Protein AF-A0A0N9NN00-F1 (afdb_monomer_lite)

pLDDT: mean 77.26, std 15.27, range [36.09, 94.5]

Organism: Pectobacterium carotovorum (NCBI:txid554)

Structure (mmCIF, N/CA/C/O backbone):
data_AF-A0A0N9NN00-F1
#
_entry.id   AF-A0A0N9NN00-F1
#
loop_
_atom_site.group_PDB
_atom_site.id
_atom_site.type_symbol
_atom_site.label_atom_id
_atom_site.label_alt_id
_atom_site.label_comp_id
_atom_site.label_asym_id
_atom_site.label_entity_id
_atom_site.label_seq_id
_atom_site.pdbx_PDB_ins_code
_atom_site.Cartn_x
_atom_site.Cartn_y
_atom_site.Cartn_z
_atom_site.occupancy
_atom_site.B_iso_or_equiv
_atom_site.auth_seq_id
_atom_site.auth_comp_id
_atom_site.auth_asym_id
_atom_site.auth_atom_id
_atom_site.pdbx_PDB_model_num
ATOM 1 N N . MET A 1 1 ? 7.074 16.296 -24.960 1.00 36.09 1 MET A N 1
ATOM 2 C CA . MET A 1 1 ? 6.171 16.854 -23.933 1.00 36.09 1 MET A CA 1
ATOM 3 C C . MET A 1 1 ? 6.680 16.421 -22.571 1.00 36.09 1 MET A C 1
ATOM 5 O O . MET A 1 1 ? 6.625 15.240 -22.263 1.00 36.09 1 MET A O 1
ATOM 9 N N . LYS A 1 2 ? 7.280 17.345 -21.811 1.00 38.12 2 LYS A N 1
ATOM 10 C CA . LYS A 1 2 ? 7.663 17.125 -20.412 1.00 38.12 2 LYS A CA 1
ATOM 11 C C . LYS A 1 2 ? 6.463 17.500 -19.546 1.00 38.12 2 LYS A C 1
ATOM 13 O O . LYS A 1 2 ? 6.426 18.596 -18.998 1.00 38.12 2 LYS A O 1
ATOM 18 N N . GLU A 1 3 ? 5.473 16.622 -19.448 1.00 42.47 3 GLU A N 1
ATOM 19 C CA . GLU A 1 3 ? 4.553 16.690 -18.311 1.00 42.47 3 GLU A CA 1
ATOM 20 C C . GLU A 1 3 ? 5.312 16.135 -17.105 1.00 42.47 3 GLU A C 1
ATOM 22 O O . GLU A 1 3 ? 5.206 14.971 -16.732 1.00 42.47 3 GLU A O 1
ATOM 27 N N . HIS A 1 4 ? 6.197 16.970 -16.555 1.00 47.84 4 HIS A N 1
ATOM 28 C CA . HIS A 1 4 ? 6.725 16.746 -15.223 1.00 47.84 4 HIS A CA 1
ATOM 29 C C . HIS A 1 4 ? 5.520 16.747 -14.289 1.00 47.84 4 HIS A C 1
ATOM 31 O O . HIS A 1 4 ? 4.826 17.758 -14.188 1.00 47.84 4 HIS A O 1
ATOM 37 N N . TYR A 1 5 ? 5.264 15.614 -13.640 1.00 50.38 5 TYR A N 1
ATOM 38 C CA . TYR A 1 5 ? 4.406 15.524 -12.463 1.00 50.38 5 TYR A CA 1
ATOM 39 C C . TYR A 1 5 ? 4.791 16.670 -11.517 1.00 50.38 5 TYR A C 1
ATOM 41 O O . TYR A 1 5 ? 5.842 16.656 -10.897 1.00 50.38 5 TYR A O 1
ATOM 49 N N . SER A 1 6 ? 4.029 17.757 -11.530 1.00 55.47 6 SER A N 1
ATOM 50 C CA . SER A 1 6 ? 4.555 19.017 -11.017 1.00 55.47 6 SER A CA 1
ATOM 51 C C . SER A 1 6 ? 4.503 19.034 -9.481 1.00 55.47 6 SER A C 1
ATOM 53 O O . SER A 1 6 ? 3.666 18.339 -8.890 1.00 55.47 6 SER A O 1
ATOM 55 N N . PRO A 1 7 ? 5.323 19.866 -8.809 1.00 61.69 7 PRO A N 1
ATOM 56 C CA . PRO A 1 7 ? 5.192 20.157 -7.375 1.00 61.69 7 PRO A CA 1
ATOM 57 C C . PRO A 1 7 ? 3.766 20.560 -6.949 1.00 61.69 7 PRO A C 1
ATOM 59 O O . PRO A 1 7 ? 3.457 20.537 -5.757 1.00 61.69 7 PRO A O 1
ATOM 62 N N . ALA A 1 8 ? 2.872 20.864 -7.900 1.00 64.25 8 ALA A N 1
ATOM 63 C CA . ALA A 1 8 ? 1.453 21.053 -7.644 1.00 64.25 8 ALA A CA 1
ATOM 64 C C . ALA A 1 8 ? 0.784 19.824 -7.017 1.00 64.25 8 ALA A C 1
ATOM 66 O O . ALA A 1 8 ? -0.100 20.013 -6.196 1.00 64.25 8 ALA A O 1
ATOM 67 N N . TRP A 1 9 ? 1.197 18.585 -7.313 1.00 63.69 9 TRP A N 1
ATOM 68 C CA . TRP A 1 9 ? 0.585 17.406 -6.682 1.00 63.69 9 TRP A CA 1
ATOM 69 C C . TRP A 1 9 ? 0.885 17.322 -5.183 1.00 63.69 9 TRP A C 1
ATOM 71 O O . TRP A 1 9 ? -0.023 17.033 -4.409 1.00 63.69 9 TRP A O 1
ATOM 81 N N . CYS A 1 10 ? 2.113 17.652 -4.766 1.00 63.06 10 CYS A N 1
ATOM 82 C CA . CYS A 1 10 ? 2.486 17.764 -3.351 1.00 63.06 10 CYS A CA 1
ATOM 83 C C . CYS A 1 10 ? 1.709 18.887 -2.650 1.00 63.06 10 CYS A C 1
ATOM 85 O O . CYS A 1 10 ? 1.302 18.753 -1.499 1.00 63.06 10 CYS A O 1
ATOM 87 N N . LEU A 1 11 ? 1.492 19.996 -3.359 1.00 67.81 11 LEU A N 1
ATOM 88 C CA . LEU A 1 11 ? 0.703 21.129 -2.882 1.00 67.81 11 LEU A CA 1
ATOM 89 C C . LEU A 1 11 ? -0.779 20.763 -2.745 1.00 67.81 11 LEU A C 1
ATOM 91 O O . LEU A 1 11 ? -1.392 21.093 -1.737 1.00 67.81 11 LEU A O 1
ATOM 95 N N . VAL A 1 12 ? -1.340 20.032 -3.710 1.00 74.50 12 VAL A N 1
ATOM 96 C CA . VAL A 1 12 ? -2.732 19.564 -3.698 1.00 74.50 12 VAL A CA 1
ATOM 97 C C . VAL A 1 12 ? -2.961 18.554 -2.577 1.00 74.50 12 VAL A C 1
ATOM 99 O O . VAL A 1 12 ? -3.956 18.675 -1.869 1.00 74.50 12 VAL A O 1
ATOM 102 N N . THR A 1 13 ? -2.053 17.601 -2.348 1.00 68.06 13 THR A N 1
ATOM 103 C CA . THR A 1 13 ? -2.180 16.658 -1.224 1.00 68.06 13 THR A CA 1
ATOM 104 C C . THR A 1 13 ? -1.992 17.341 0.127 1.00 68.06 13 THR A C 1
ATOM 106 O O . THR A 1 13 ? -2.746 17.051 1.053 1.00 68.06 13 THR A O 1
ATOM 109 N N . ALA A 1 14 ? -1.060 18.291 0.250 1.00 64.50 14 ALA A N 1
ATOM 110 C CA . ALA A 1 14 ? -0.900 19.085 1.467 1.00 64.50 14 ALA A CA 1
ATOM 111 C C . ALA A 1 14 ? -2.143 19.940 1.758 1.00 64.50 14 ALA A C 1
ATOM 113 O O . ALA A 1 14 ? -2.653 19.922 2.878 1.00 64.50 14 ALA A O 1
ATOM 114 N N . LEU A 1 15 ? -2.673 20.633 0.745 1.00 72.94 15 LEU A N 1
ATOM 115 C CA . LEU A 1 15 ? -3.899 21.423 0.851 1.00 72.94 15 LEU A CA 1
ATOM 116 C C . LEU A 1 15 ? -5.100 20.542 1.185 1.00 72.94 15 LEU A C 1
ATOM 118 O O . LEU A 1 15 ? -5.862 20.895 2.075 1.00 72.94 15 LEU A O 1
ATOM 122 N N . PHE A 1 16 ? -5.248 19.378 0.548 1.00 74.00 16 PHE A N 1
ATOM 123 C CA . PHE A 1 16 ? -6.317 18.428 0.854 1.00 74.00 16 PHE A CA 1
ATOM 124 C C . PHE A 1 16 ? -6.242 17.936 2.305 1.00 74.00 16 PHE A C 1
ATOM 126 O O . PHE A 1 16 ? -7.248 17.969 3.007 1.00 74.00 16 PHE A O 1
ATOM 133 N N . SER A 1 17 ? -5.055 17.569 2.796 1.00 62.72 17 SER A N 1
ATOM 134 C CA . SER A 1 17 ? -4.848 17.165 4.194 1.00 62.72 17 SER A CA 1
ATOM 135 C C . SER A 1 17 ? -5.159 18.292 5.188 1.00 62.72 17 SER A C 1
ATOM 137 O O . SER A 1 17 ? -5.768 18.039 6.228 1.00 62.72 17 SER A O 1
ATOM 139 N N . VAL A 1 18 ? -4.799 19.542 4.867 1.00 63.25 18 VAL A N 1
ATOM 140 C CA . VAL A 1 18 ? -5.132 20.725 5.683 1.00 63.25 18 VAL A CA 1
ATOM 141 C C . VAL A 1 18 ? -6.632 21.023 5.651 1.00 63.25 18 VAL A C 1
ATOM 143 O O . VAL A 1 18 ? -7.202 21.363 6.682 1.00 63.25 18 VAL A O 1
ATOM 146 N N . LEU A 1 19 ? -7.291 20.863 4.504 1.00 67.38 19 LEU A N 1
ATOM 147 C CA . LEU A 1 19 ? -8.710 21.172 4.317 1.00 67.38 19 LEU A CA 1
ATOM 148 C C . LEU A 1 19 ? -9.600 20.117 4.992 1.00 67.38 19 LEU A C 1
ATOM 150 O O . LEU A 1 19 ? -10.498 20.463 5.756 1.00 67.38 19 LEU A O 1
ATOM 154 N N . VAL A 1 20 ? -9.284 18.831 4.811 1.00 62.12 20 VAL A N 1
ATOM 155 C CA . VAL A 1 20 ? -9.920 17.713 5.531 1.00 62.12 20 VAL A CA 1
ATOM 156 C C . VAL A 1 20 ? -9.662 17.828 7.035 1.00 62.12 20 VAL A C 1
ATOM 158 O O . VAL A 1 20 ? -10.569 17.634 7.840 1.00 62.12 20 VAL A O 1
ATOM 161 N N . GLY A 1 21 ? -8.441 18.197 7.420 1.00 54.53 21 GLY A N 1
ATOM 162 C CA . GLY A 1 21 ? -8.056 18.396 8.810 1.00 54.53 21 GLY A CA 1
ATOM 163 C C . GLY A 1 21 ? -8.766 19.562 9.501 1.00 54.53 21 GLY A C 1
ATOM 164 O O . GLY A 1 21 ? -9.278 19.409 10.609 1.00 54.53 21 GLY A O 1
ATOM 165 N N . GLY A 1 22 ? -8.838 20.714 8.833 1.00 55.84 22 GLY A N 1
ATOM 166 C CA . GLY A 1 22 ? -9.493 21.922 9.335 1.00 55.84 22 GLY A CA 1
ATOM 167 C C . GLY A 1 22 ? -11.006 21.763 9.484 1.00 55.84 22 GLY A C 1
ATOM 168 O O . GLY A 1 22 ? -11.583 22.295 10.430 1.00 55.84 22 GLY A O 1
ATOM 169 N N . LEU A 1 23 ? -11.640 20.966 8.616 1.00 57.47 23 LEU A N 1
ATOM 170 C CA . LEU A 1 23 ? -13.065 20.634 8.714 1.00 57.47 23 LEU A CA 1
ATOM 171 C C . LEU A 1 23 ? -13.399 19.715 9.902 1.00 57.47 23 LEU A C 1
ATOM 173 O O . LEU A 1 23 ? -14.548 19.688 10.335 1.00 57.47 23 LEU A O 1
ATOM 177 N N . LEU A 1 24 ? -12.426 18.968 10.441 1.00 52.03 24 LEU A N 1
ATOM 178 C CA . LEU A 1 24 ? -12.676 17.937 11.455 1.00 52.03 24 LEU A CA 1
ATOM 179 C C . LEU A 1 24 ? -12.561 18.410 12.916 1.00 52.03 24 LEU A C 1
ATOM 181 O O . LEU A 1 24 ? -13.017 17.668 13.784 1.00 52.03 24 LEU A O 1
ATOM 185 N N . SER A 1 25 ? -12.027 19.613 13.194 1.00 54.16 25 SER A N 1
ATOM 186 C CA . SER A 1 25 ? -12.113 20.413 14.450 1.00 54.16 25 SER A CA 1
ATOM 187 C C . SER A 1 25 ? -10.789 21.116 14.788 1.00 54.16 25 SER A C 1
ATOM 189 O O . SER A 1 25 ? -9.711 20.550 14.630 1.00 54.16 25 SER A O 1
ATOM 191 N N . PHE A 1 26 ? -10.864 22.306 15.397 1.00 54.88 26 PHE A N 1
ATOM 192 C CA . PHE A 1 26 ? -9.711 23.143 15.789 1.00 54.88 26 PHE A CA 1
ATOM 193 C C . PHE A 1 26 ? -8.716 22.452 16.753 1.00 54.88 26 PHE A C 1
ATOM 195 O O . PHE A 1 26 ? -7.518 22.714 16.710 1.00 54.88 26 PHE A O 1
ATOM 202 N N . MET A 1 27 ? -9.186 21.509 17.581 1.00 55.78 27 MET A N 1
ATOM 203 C CA . MET A 1 27 ? -8.344 20.710 18.495 1.00 55.78 27 MET A CA 1
ATOM 204 C C . MET A 1 27 ? -7.425 19.706 17.777 1.00 55.78 27 MET A C 1
ATOM 206 O O . MET A 1 27 ? -6.488 19.189 18.379 1.00 55.78 27 MET A O 1
ATOM 210 N N . LEU A 1 28 ? -7.663 19.436 16.490 1.00 63.53 28 LEU A N 1
ATOM 211 C CA . LEU A 1 28 ? -6.819 18.568 15.670 1.00 63.53 28 LEU A CA 1
ATOM 212 C C . LEU A 1 28 ? -5.761 19.352 14.885 1.00 63.53 28 LEU A C 1
ATOM 214 O O . LEU A 1 28 ? -4.940 18.725 14.226 1.00 63.53 28 LEU A O 1
ATOM 218 N N . PHE A 1 29 ? -5.721 20.686 14.979 1.00 68.56 29 PHE A N 1
ATOM 219 C CA . PHE A 1 29 ? -4.829 21.518 14.167 1.00 68.56 29 PHE A CA 1
ATOM 220 C C . PHE A 1 29 ? -3.333 21.122 14.241 1.00 68.56 29 PHE A C 1
ATOM 222 O O . PHE A 1 29 ? -2.693 21.007 13.191 1.00 68.56 29 PHE A O 1
ATOM 229 N N . PRO A 1 30 ? -2.756 20.804 15.422 1.00 73.88 30 PRO A N 1
ATOM 230 C CA . PRO A 1 30 ? -1.381 20.301 15.495 1.00 73.88 30 PRO A CA 1
ATOM 231 C C . PRO A 1 30 ? -1.208 18.946 14.793 1.00 73.88 30 PRO A C 1
ATOM 233 O O . PRO A 1 30 ? -0.214 18.722 14.106 1.00 73.88 30 PRO A O 1
ATOM 236 N N . HIS A 1 31 ? -2.195 18.052 14.912 1.00 66.50 31 HIS A N 1
ATOM 237 C CA . HIS A 1 31 ? -2.184 16.762 14.222 1.00 66.50 31 HIS A CA 1
ATOM 238 C C . HIS A 1 31 ? -2.308 16.927 12.708 1.00 66.50 31 HIS A C 1
ATOM 240 O O . HIS A 1 31 ? -1.632 16.224 11.963 1.00 66.50 31 HIS A O 1
ATOM 246 N N . THR A 1 32 ? -3.126 17.860 12.234 1.00 70.81 32 THR A N 1
ATOM 247 C CA . THR A 1 32 ? -3.315 18.096 10.800 1.00 70.81 32 THR A CA 1
ATOM 248 C C . THR A 1 32 ? -2.080 18.730 10.179 1.00 70.81 32 THR A C 1
ATOM 250 O O . THR A 1 32 ? -1.684 18.321 9.092 1.00 70.81 32 THR A O 1
ATOM 253 N N . LEU A 1 33 ? -1.415 19.654 10.886 1.00 76.69 33 LEU A N 1
ATOM 254 C CA . LEU A 1 33 ? -0.114 20.185 10.473 1.00 76.69 33 LEU A CA 1
ATOM 255 C C . LEU A 1 33 ? 0.954 19.089 10.431 1.00 76.69 33 LEU A C 1
ATOM 257 O O . LEU A 1 33 ? 1.707 19.015 9.463 1.00 76.69 33 LEU A O 1
ATOM 261 N N . PHE A 1 34 ? 0.989 18.207 11.434 1.00 75.38 34 PHE A N 1
ATOM 262 C CA . PHE A 1 34 ? 1.898 17.061 11.444 1.00 75.38 34 PHE A CA 1
ATOM 263 C C . PHE A 1 34 ? 1.663 16.138 10.238 1.00 75.38 34 PHE A C 1
ATOM 265 O O . PHE A 1 34 ? 2.602 15.836 9.505 1.00 75.38 34 PHE A O 1
ATOM 272 N N . TRP A 1 35 ? 0.415 15.740 9.973 1.00 74.06 35 TRP A N 1
ATOM 273 C CA . TRP A 1 35 ? 0.077 14.893 8.824 1.00 74.06 35 TRP A CA 1
ATOM 274 C C . TRP A 1 35 ? 0.346 15.576 7.482 1.00 74.06 35 TRP A C 1
ATOM 276 O O . TRP A 1 35 ? 0.820 14.920 6.554 1.00 74.06 35 TRP A O 1
ATOM 286 N N . ALA A 1 36 ? 0.095 16.882 7.370 1.00 76.56 36 ALA A N 1
ATOM 287 C CA . ALA A 1 36 ? 0.430 17.659 6.182 1.00 76.56 36 ALA A CA 1
ATOM 288 C C . ALA A 1 36 ? 1.949 17.696 5.956 1.00 76.56 36 ALA A C 1
ATOM 290 O O . ALA A 1 36 ? 2.405 17.390 4.857 1.00 76.56 36 ALA A O 1
ATOM 291 N N . GLY A 1 37 ? 2.736 17.972 7.001 1.00 80.19 37 GLY A N 1
ATOM 292 C CA . GLY A 1 37 ? 4.199 17.932 6.950 1.00 80.19 37 GLY A CA 1
ATOM 293 C C . GLY A 1 37 ? 4.733 16.555 6.551 1.00 80.19 37 GLY A C 1
ATOM 294 O O . GLY A 1 37 ? 5.562 16.455 5.648 1.00 80.19 37 GLY A O 1
ATOM 295 N N . MET A 1 38 ? 4.197 15.482 7.142 1.00 75.75 38 MET A N 1
ATOM 296 C CA . MET A 1 38 ? 4.544 14.105 6.775 1.00 75.75 38 MET A CA 1
ATOM 297 C C . MET A 1 38 ? 4.161 13.776 5.332 1.00 75.75 38 MET A C 1
ATOM 299 O O . MET A 1 38 ? 4.929 13.121 4.634 1.00 75.75 38 MET A O 1
ATOM 303 N N . SER A 1 39 ? 3.012 14.258 4.857 1.00 77.75 39 SER A N 1
ATOM 304 C CA . SER A 1 39 ? 2.585 14.070 3.467 1.00 77.75 39 SER A CA 1
ATOM 305 C C . SER A 1 39 ? 3.543 14.763 2.501 1.00 77.75 39 SER A C 1
ATOM 307 O O . SER A 1 39 ? 3.986 14.141 1.542 1.00 77.75 39 SER A O 1
ATOM 309 N N . VAL A 1 40 ? 3.929 16.015 2.778 1.00 81.88 40 VAL A N 1
ATOM 310 C CA . VAL A 1 40 ? 4.918 16.751 1.972 1.00 81.88 40 VAL A CA 1
ATOM 311 C C . VAL A 1 40 ? 6.264 16.032 1.972 1.00 81.88 40 VAL A C 1
ATOM 313 O O . VAL A 1 40 ? 6.857 15.870 0.908 1.00 81.88 40 VAL A O 1
ATOM 316 N N . LEU A 1 41 ? 6.726 15.557 3.131 1.00 83.75 41 LEU A N 1
ATOM 317 C CA . LEU A 1 41 ? 7.982 14.817 3.249 1.00 83.75 41 LEU A CA 1
ATOM 318 C C . LEU A 1 41 ? 7.939 13.522 2.432 1.00 83.75 41 LEU A C 1
ATOM 320 O O . LEU A 1 41 ? 8.840 13.277 1.634 1.00 83.75 41 LEU A O 1
ATOM 324 N N . VAL A 1 42 ? 6.887 12.714 2.583 1.00 80.31 42 VAL A N 1
ATOM 325 C CA . VAL A 1 42 ? 6.728 11.449 1.850 1.00 80.31 42 VAL A CA 1
ATOM 326 C C . VAL A 1 42 ? 6.609 11.703 0.350 1.00 80.31 42 VAL A C 1
ATOM 328 O O . VAL A 1 42 ? 7.305 11.056 -0.428 1.00 80.31 42 VAL A O 1
ATOM 331 N N . CYS A 1 43 ? 5.789 12.665 -0.076 1.00 82.69 43 CYS A N 1
ATOM 332 C CA . CYS A 1 43 ? 5.667 13.024 -1.487 1.00 82.69 43 CYS A CA 1
ATOM 333 C C . CYS A 1 43 ? 6.993 13.547 -2.055 1.00 82.69 43 CYS A C 1
ATOM 335 O O . CYS A 1 43 ? 7.379 13.140 -3.146 1.00 82.69 43 CYS A O 1
ATOM 337 N N . GLY A 1 44 ? 7.721 14.385 -1.313 1.00 84.44 44 GLY A N 1
ATOM 338 C CA . GLY A 1 44 ? 9.041 14.883 -1.706 1.00 84.44 44 GLY A CA 1
ATOM 339 C C . GLY A 1 44 ? 10.091 13.773 -1.799 1.00 84.44 44 GLY A C 1
ATOM 340 O O . GLY A 1 44 ? 10.886 13.751 -2.736 1.00 84.44 44 GLY A O 1
ATOM 341 N N . LEU A 1 45 ? 10.065 12.804 -0.881 1.00 86.56 45 LEU A N 1
ATOM 342 C CA . LEU A 1 45 ? 10.942 11.635 -0.923 1.00 86.56 45 LEU A CA 1
ATOM 343 C C . LEU A 1 45 ? 10.623 10.744 -2.130 1.00 86.56 45 LEU A C 1
ATOM 345 O O . LEU A 1 45 ? 11.531 10.358 -2.864 1.00 86.56 45 LEU A O 1
ATOM 349 N N . LEU A 1 46 ? 9.343 10.442 -2.362 1.00 84.31 46 LEU A N 1
ATOM 350 C CA . LEU A 1 46 ? 8.894 9.659 -3.516 1.00 84.31 46 LEU A CA 1
ATOM 351 C C . LEU A 1 46 ? 9.243 10.355 -4.832 1.00 84.31 46 LEU A C 1
ATOM 353 O O . LEU A 1 46 ? 9.707 9.698 -5.762 1.00 84.31 46 LEU A O 1
ATOM 357 N N . TRP A 1 47 ? 9.082 11.679 -4.886 1.00 87.00 47 TRP A N 1
ATOM 358 C CA . TRP A 1 47 ? 9.515 12.508 -6.005 1.00 87.00 47 TRP A CA 1
ATOM 359 C C . TRP A 1 47 ? 11.010 12.343 -6.272 1.00 87.00 47 TRP A C 1
ATOM 361 O O . TRP A 1 47 ? 11.408 11.979 -7.376 1.00 87.00 47 TRP A O 1
ATOM 371 N N . HIS A 1 48 ? 11.836 12.529 -5.241 1.00 88.56 48 HIS A N 1
ATOM 372 C CA . HIS A 1 48 ? 13.286 12.418 -5.356 1.00 88.56 48 HIS A CA 1
ATOM 373 C C . HIS A 1 48 ? 13.737 11.024 -5.814 1.00 88.56 48 HIS A C 1
ATOM 375 O O . HIS A 1 48 ? 14.609 10.895 -6.676 1.00 88.56 48 HIS A O 1
ATOM 381 N N . ILE A 1 49 ? 13.128 9.969 -5.264 1.00 88.25 49 ILE A N 1
ATOM 382 C CA . ILE A 1 49 ? 13.393 8.583 -5.667 1.00 88.25 49 ILE A CA 1
ATOM 383 C C . ILE A 1 49 ? 12.987 8.368 -7.130 1.00 88.25 49 ILE A C 1
ATOM 385 O O . ILE A 1 49 ? 13.755 7.780 -7.891 1.00 88.25 49 ILE A O 1
ATOM 389 N N . SER A 1 50 ? 11.820 8.873 -7.537 1.00 87.75 50 SER A N 1
ATOM 390 C CA . SER A 1 50 ? 11.327 8.774 -8.912 1.00 87.75 50 SER A CA 1
ATOM 391 C C . SER A 1 50 ? 12.249 9.484 -9.904 1.00 87.75 50 SER A C 1
ATOM 393 O O . SER A 1 50 ? 12.587 8.908 -10.937 1.00 87.75 50 SER A O 1
ATOM 395 N N . GLU A 1 51 ? 12.709 10.698 -9.592 1.00 90.44 51 GLU A N 1
ATOM 396 C CA . GLU A 1 51 ? 13.654 11.435 -10.439 1.00 90.44 51 GLU A CA 1
ATOM 397 C C . GLU A 1 51 ? 14.986 10.700 -10.575 1.00 90.44 51 GLU A C 1
ATOM 399 O O . GLU A 1 51 ? 15.483 10.529 -11.689 1.00 90.44 51 GLU A O 1
ATOM 404 N N . ARG A 1 52 ? 15.556 10.213 -9.463 1.00 92.88 52 ARG A N 1
ATOM 405 C CA . ARG A 1 52 ? 16.795 9.423 -9.505 1.00 92.88 52 ARG A CA 1
ATOM 406 C C . ARG A 1 52 ? 16.627 8.154 -10.330 1.00 92.88 52 ARG A C 1
ATOM 408 O O . ARG A 1 52 ? 17.515 7.810 -11.109 1.00 92.88 52 ARG A O 1
ATOM 415 N N . TYR A 1 53 ? 15.496 7.473 -10.180 1.00 91.94 53 TYR A N 1
ATOM 416 C CA . TYR A 1 53 ? 15.190 6.274 -10.949 1.00 91.94 53 TYR A CA 1
ATOM 417 C C . TYR A 1 53 ? 15.069 6.586 -12.445 1.00 91.94 53 TYR A C 1
ATOM 419 O O . TYR A 1 53 ? 15.702 5.928 -13.268 1.00 91.94 53 TYR A O 1
ATOM 427 N N . GLN A 1 54 ? 14.346 7.646 -12.809 1.00 93.12 54 GLN A N 1
ATOM 428 C CA . GLN A 1 54 ? 14.217 8.085 -14.196 1.00 93.12 54 GLN A CA 1
ATOM 429 C C . GLN A 1 54 ? 15.567 8.501 -14.797 1.00 93.12 54 GLN A C 1
ATOM 431 O O . GLN A 1 54 ? 15.872 8.120 -15.927 1.00 93.12 54 GLN A O 1
ATOM 436 N N . ALA A 1 55 ? 16.395 9.236 -14.051 1.00 92.38 55 ALA A N 1
ATOM 437 C CA . ALA A 1 55 ? 17.738 9.617 -14.480 1.00 92.38 55 ALA A CA 1
ATOM 438 C C . ALA A 1 55 ? 18.631 8.387 -14.710 1.00 92.38 55 ALA A C 1
ATOM 440 O O . ALA A 1 55 ? 19.336 8.317 -15.716 1.00 92.38 55 ALA A O 1
ATOM 441 N N . SER A 1 56 ? 18.551 7.386 -13.827 1.00 93.38 56 SER A N 1
ATOM 442 C CA . SER A 1 56 ? 19.253 6.108 -13.986 1.00 93.38 56 SER A CA 1
ATOM 443 C C . SER A 1 56 ? 18.806 5.351 -15.242 1.00 93.38 56 SER A C 1
ATOM 445 O O . SER A 1 56 ? 19.652 4.840 -15.977 1.00 93.38 56 SER A O 1
ATOM 447 N N . LEU A 1 57 ? 17.502 5.322 -15.539 1.00 92.69 57 LEU A N 1
ATOM 448 C CA . LEU A 1 57 ? 16.987 4.711 -16.768 1.00 92.69 57 LEU A CA 1
ATOM 449 C C . LEU A 1 57 ? 17.501 5.430 -18.018 1.00 92.69 57 LEU A C 1
ATOM 451 O O . LEU A 1 57 ? 17.972 4.774 -18.939 1.00 92.69 57 LEU A O 1
ATOM 455 N N . VAL A 1 58 ? 17.476 6.766 -18.038 1.00 94.44 58 VAL A N 1
ATOM 456 C CA . VAL A 1 58 ? 18.005 7.558 -19.163 1.00 94.44 58 VAL A CA 1
ATOM 457 C C . VAL A 1 58 ? 19.499 7.306 -19.363 1.00 94.44 58 VAL A C 1
ATOM 459 O O . VAL A 1 58 ? 19.942 7.129 -20.496 1.00 94.44 58 VAL A O 1
ATOM 462 N N . ALA A 1 59 ? 20.276 7.240 -18.279 1.00 92.50 59 ALA A N 1
ATOM 463 C CA . ALA A 1 59 ? 21.698 6.923 -18.353 1.00 92.50 59 ALA A CA 1
ATOM 464 C C . ALA A 1 59 ? 21.943 5.531 -18.959 1.00 92.50 59 ALA A C 1
ATOM 466 O O . ALA A 1 59 ? 22.803 5.396 -19.823 1.00 92.50 59 ALA A O 1
ATOM 467 N N . ARG A 1 60 ? 21.154 4.518 -18.568 1.00 91.56 60 ARG A N 1
ATOM 468 C CA . ARG A 1 60 ? 21.236 3.153 -19.121 1.00 91.56 60 ARG A CA 1
ATOM 469 C C . ARG A 1 60 ? 20.817 3.073 -20.586 1.00 91.56 60 ARG A C 1
ATOM 471 O O . ARG A 1 60 ? 21.452 2.358 -21.345 1.00 91.56 60 ARG A O 1
ATOM 478 N N . ILE A 1 61 ? 19.796 3.825 -20.996 1.00 92.31 61 ILE A N 1
ATOM 479 C CA . ILE A 1 61 ? 19.353 3.893 -22.400 1.00 92.31 61 ILE A CA 1
ATOM 480 C C . ILE A 1 61 ? 20.445 4.493 -23.294 1.00 92.31 61 ILE A C 1
ATOM 482 O O . ILE A 1 61 ? 20.651 4.021 -24.408 1.00 92.31 61 ILE A O 1
ATOM 486 N N . ASN A 1 62 ? 21.144 5.520 -22.804 1.00 92.19 62 ASN A N 1
ATOM 487 C CA . ASN A 1 62 ? 22.199 6.204 -23.555 1.00 92.19 62 ASN A CA 1
ATOM 488 C C . ASN A 1 62 ? 23.561 5.499 -23.473 1.00 92.19 62 ASN A C 1
ATOM 490 O O . ASN A 1 62 ? 24.462 5.816 -24.250 1.00 92.19 62 ASN A O 1
ATOM 494 N N . ALA A 1 63 ? 23.741 4.579 -22.524 1.00 89.25 63 ALA A N 1
ATOM 495 C CA . ALA A 1 63 ? 24.967 3.813 -22.400 1.00 89.25 63 ALA A CA 1
ATOM 496 C C . ALA A 1 63 ? 25.067 2.794 -23.542 1.00 89.25 63 ALA A C 1
ATOM 498 O O . ALA A 1 63 ? 24.150 2.010 -23.780 1.00 89.25 63 ALA A O 1
ATOM 499 N N . VAL A 1 64 ? 26.221 2.750 -24.211 1.00 76.75 64 VAL A N 1
ATOM 500 C CA . VAL A 1 64 ? 26.580 1.637 -25.098 1.00 76.75 64 VAL A CA 1
ATOM 501 C C . VAL A 1 64 ? 26.988 0.468 -24.202 1.00 76.75 64 VAL A C 1
ATOM 503 O O . VAL A 1 64 ? 28.169 0.260 -23.935 1.00 76.75 64 VAL A O 1
ATOM 506 N N . SER A 1 65 ? 26.008 -0.231 -23.630 1.00 70.75 65 SER A N 1
ATOM 507 C CA . SER A 1 65 ? 26.265 -1.384 -22.771 1.00 70.75 65 SER A CA 1
ATOM 508 C C . SER A 1 65 ? 26.170 -2.682 -23.574 1.00 70.75 65 SER A C 1
ATOM 510 O O . SER A 1 65 ? 25.233 -2.909 -24.336 1.00 70.75 65 SER A O 1
ATOM 512 N N . THR A 1 66 ? 27.160 -3.555 -23.390 1.00 69.50 66 THR A N 1
ATOM 513 C CA . THR A 1 66 ? 27.113 -4.964 -23.815 1.00 69.50 66 THR A CA 1
ATOM 514 C C . THR A 1 66 ? 26.407 -5.844 -22.784 1.00 69.50 66 THR A C 1
ATOM 516 O O . THR A 1 66 ? 26.297 -7.052 -22.975 1.00 69.50 66 THR A O 1
ATOM 519 N N . HIS A 1 67 ? 25.941 -5.253 -21.679 1.00 77.81 67 HIS A N 1
ATOM 520 C CA . HIS A 1 67 ? 25.290 -5.977 -20.602 1.00 77.81 67 HIS A CA 1
ATOM 521 C C . HIS A 1 67 ? 23.919 -6.476 -21.063 1.00 77.81 67 HIS A C 1
ATOM 523 O O . HIS A 1 67 ? 23.086 -5.711 -21.562 1.00 77.81 67 HIS A O 1
ATOM 529 N N . GLN A 1 68 ? 23.702 -7.775 -20.904 1.00 79.38 68 GLN A N 1
ATOM 530 C CA . GLN A 1 68 ? 22.450 -8.441 -21.217 1.00 79.38 68 GLN A CA 1
ATOM 531 C C . GLN A 1 68 ? 21.855 -8.964 -19.917 1.00 79.38 68 GLN A C 1
ATOM 533 O O . GLN A 1 68 ? 22.565 -9.483 -19.059 1.00 79.38 68 GLN A O 1
ATOM 538 N N . VAL A 1 69 ? 20.551 -8.772 -19.763 1.00 77.19 69 VAL A N 1
ATOM 539 C CA . VAL A 1 69 ? 19.792 -9.313 -18.643 1.00 77.19 69 VAL A CA 1
ATOM 540 C C . VAL A 1 69 ? 19.160 -10.606 -19.122 1.00 77.19 69 VAL A C 1
ATOM 542 O O . VAL A 1 69 ? 18.327 -10.588 -20.031 1.00 77.19 69 VAL A O 1
ATOM 545 N N . ASP A 1 70 ? 19.545 -11.717 -18.505 1.00 76.50 70 ASP A N 1
ATOM 546 C CA . ASP A 1 70 ? 18.902 -13.000 -18.752 1.00 76.50 70 ASP A CA 1
ATOM 547 C C . ASP A 1 70 ? 17.495 -12.973 -18.162 1.00 76.50 70 ASP A C 1
ATOM 549 O O . ASP A 1 70 ? 17.290 -12.909 -16.948 1.00 76.50 70 ASP A O 1
ATOM 553 N N . VAL A 1 71 ? 16.500 -13.000 -19.040 1.00 73.81 71 VAL A N 1
ATOM 554 C CA . VAL A 1 71 ? 15.105 -13.128 -18.644 1.00 73.81 71 VAL A CA 1
ATOM 555 C C . VAL A 1 71 ? 14.692 -14.564 -18.907 1.00 73.81 71 VAL A C 1
ATOM 557 O O . VAL A 1 71 ? 14.754 -15.053 -20.036 1.00 73.81 71 VAL A O 1
ATOM 560 N N . GLN A 1 72 ? 14.276 -15.255 -17.851 1.00 74.38 72 GLN A N 1
ATOM 561 C CA . GLN A 1 72 ? 13.811 -16.624 -17.964 1.00 74.38 72 GLN A CA 1
ATOM 562 C C . GLN A 1 72 ? 12.351 -16.620 -18.446 1.00 74.38 72 GLN A C 1
ATOM 564 O O . GLN A 1 72 ? 11.429 -16.189 -17.739 1.00 74.38 72 GLN A O 1
ATOM 569 N N . LEU A 1 73 ? 12.153 -17.074 -19.685 1.00 68.44 73 LEU A N 1
ATOM 570 C CA . LEU A 1 73 ? 10.860 -17.436 -20.250 1.00 68.44 73 LEU A CA 1
ATOM 571 C C . LEU A 1 73 ? 10.576 -18.887 -19.881 1.00 68.44 73 LEU A C 1
ATOM 573 O O . LEU A 1 73 ? 11.063 -19.817 -20.522 1.00 68.44 73 LEU A O 1
ATOM 577 N N . HIS A 1 74 ? 9.735 -19.081 -18.865 1.00 68.00 74 HIS A N 1
ATOM 578 C CA . HIS A 1 74 ? 9.333 -20.423 -18.437 1.00 68.00 74 HIS A CA 1
ATOM 579 C C . HIS A 1 74 ? 10.519 -21.283 -17.946 1.00 68.00 74 HIS A C 1
ATOM 581 O O . HIS A 1 74 ? 11.642 -20.810 -17.795 1.00 68.00 74 HIS A O 1
ATOM 587 N N . ASP A 1 75 ? 10.276 -22.560 -17.668 1.00 65.81 75 ASP A N 1
ATOM 588 C CA . ASP A 1 75 ? 11.274 -23.443 -17.054 1.00 65.81 75 ASP A CA 1
ATOM 589 C C . ASP A 1 75 ? 12.500 -23.757 -17.945 1.00 65.81 75 ASP A C 1
ATOM 591 O O . ASP A 1 75 ? 13.444 -24.371 -17.454 1.00 65.81 75 ASP A O 1
ATOM 595 N N . TRP A 1 76 ? 12.544 -23.324 -19.218 1.00 59.38 76 TRP A N 1
ATOM 596 C CA . TRP A 1 76 ? 13.534 -23.855 -20.173 1.00 59.38 76 TRP A CA 1
ATOM 597 C C . TRP A 1 76 ? 14.207 -22.844 -21.116 1.00 59.38 76 TRP A C 1
ATOM 599 O O . TRP A 1 76 ? 15.311 -23.132 -21.573 1.00 59.38 76 TRP A O 1
ATOM 609 N N . GLU A 1 77 ? 13.633 -21.666 -21.398 1.00 73.88 77 GLU A N 1
ATOM 610 C CA . GLU A 1 77 ? 14.208 -20.737 -22.387 1.00 73.88 77 GLU A CA 1
ATOM 611 C C . GLU A 1 77 ? 14.688 -19.439 -21.722 1.00 73.88 77 GLU A C 1
ATOM 613 O O . GLU A 1 77 ? 13.908 -18.644 -21.201 1.00 73.88 77 GLU A O 1
ATOM 618 N N . ARG A 1 78 ? 16.006 -19.213 -21.704 1.00 75.44 78 ARG A N 1
ATOM 619 C CA . ARG A 1 78 ? 16.585 -17.931 -21.279 1.00 75.44 78 ARG A CA 1
ATOM 620 C C . ARG A 1 78 ? 16.747 -17.053 -22.508 1.00 75.44 78 ARG A C 1
ATOM 622 O O . ARG A 1 78 ? 17.479 -17.416 -23.423 1.00 75.44 78 ARG A O 1
ATOM 629 N N . VAL A 1 79 ? 16.088 -15.898 -22.516 1.00 80.50 79 VAL A N 1
ATOM 630 C CA . VAL A 1 79 ? 16.307 -14.880 -23.546 1.00 80.50 79 VAL A CA 1
ATOM 631 C C . VAL A 1 79 ? 17.116 -13.747 -22.949 1.00 80.50 79 VAL A C 1
ATOM 633 O O . VAL A 1 79 ? 16.735 -13.135 -21.950 1.00 80.50 79 VAL A O 1
ATOM 636 N N . CYS A 1 80 ? 18.237 -13.461 -23.597 1.00 83.31 80 CYS A N 1
ATOM 637 C CA . CYS A 1 80 ? 19.094 -12.341 -23.263 1.00 83.31 80 CYS A CA 1
ATOM 638 C C . CYS A 1 80 ? 18.454 -11.052 -23.792 1.00 83.31 80 CYS A C 1
ATOM 640 O O . CYS A 1 80 ? 18.390 -10.812 -25.002 1.00 83.31 80 CYS A O 1
ATOM 642 N N . VAL A 1 81 ? 17.955 -10.215 -22.883 1.00 87.12 81 VAL A N 1
ATOM 643 C CA . VAL A 1 81 ? 17.380 -8.910 -23.220 1.00 87.12 81 VAL A CA 1
ATOM 644 C C . VAL A 1 81 ? 18.468 -7.848 -23.051 1.00 87.12 81 VAL A C 1
ATOM 646 O O . VAL A 1 81 ? 19.019 -7.724 -21.953 1.00 87.12 81 VAL A O 1
ATOM 649 N N . PRO A 1 82 ? 18.793 -7.052 -24.088 1.00 89.25 82 PRO A N 1
ATOM 650 C CA . PRO A 1 82 ? 19.738 -5.948 -23.946 1.00 89.25 82 PRO A CA 1
ATOM 651 C C . PRO A 1 82 ? 19.301 -4.980 -22.841 1.00 89.25 82 PRO A C 1
ATOM 653 O O . PRO A 1 82 ? 18.131 -4.589 -22.781 1.00 89.25 82 PRO A O 1
ATOM 656 N N . ASP A 1 83 ? 20.235 -4.556 -21.986 1.00 89.50 83 ASP A N 1
ATOM 657 C CA . ASP A 1 83 ? 19.930 -3.661 -20.862 1.00 89.50 83 ASP A CA 1
ATOM 658 C C . ASP A 1 83 ? 19.304 -2.333 -21.323 1.00 89.50 83 ASP A C 1
ATOM 660 O O . ASP A 1 83 ? 18.372 -1.819 -20.700 1.00 89.50 83 ASP A O 1
ATOM 664 N N . THR A 1 84 ? 19.758 -1.826 -22.471 1.00 91.94 84 THR A N 1
ATOM 665 C CA . THR A 1 84 ? 19.233 -0.622 -23.129 1.00 91.94 84 THR A CA 1
ATOM 666 C C . THR A 1 84 ? 17.755 -0.768 -23.497 1.00 91.94 84 THR A C 1
ATOM 668 O O . THR A 1 84 ? 16.956 0.134 -23.230 1.00 91.94 84 THR A O 1
ATOM 671 N N . LEU A 1 85 ? 17.361 -1.926 -24.042 1.00 91.12 85 LEU A N 1
ATOM 672 C CA . LEU A 1 85 ? 15.971 -2.242 -24.369 1.00 91.12 85 LEU A CA 1
ATOM 673 C C . LEU A 1 85 ? 15.130 -2.360 -23.094 1.00 91.12 85 LEU A C 1
ATOM 675 O O . LEU A 1 85 ? 14.057 -1.761 -23.010 1.00 91.12 85 LEU A O 1
ATOM 679 N N . MET A 1 86 ? 15.628 -3.071 -22.078 1.00 91.00 86 MET A N 1
ATOM 680 C CA . MET A 1 86 ? 14.947 -3.199 -20.787 1.00 91.00 86 MET A CA 1
ATOM 681 C C . MET A 1 86 ? 14.697 -1.827 -20.146 1.00 91.00 86 MET A C 1
ATOM 683 O O . MET A 1 86 ? 13.580 -1.535 -19.714 1.00 91.00 86 MET A O 1
ATOM 687 N N . ALA A 1 87 ? 15.712 -0.961 -20.119 1.00 92.62 87 ALA A N 1
ATOM 688 C CA . ALA A 1 87 ? 15.608 0.383 -19.566 1.00 92.62 87 ALA A CA 1
ATOM 689 C C . ALA A 1 87 ? 14.610 1.255 -20.350 1.00 92.62 87 ALA A C 1
ATOM 691 O O . ALA A 1 87 ? 13.803 1.958 -19.737 1.00 92.62 87 ALA A O 1
ATOM 692 N N . ALA A 1 88 ? 14.591 1.161 -21.684 1.00 93.62 88 ALA A N 1
ATOM 693 C CA . ALA A 1 88 ? 13.628 1.870 -22.528 1.00 93.62 88 ALA A CA 1
ATOM 694 C C . ALA A 1 88 ? 12.180 1.418 -22.270 1.00 93.62 88 ALA A C 1
ATOM 696 O O . ALA A 1 88 ? 11.271 2.248 -22.158 1.00 93.62 88 ALA A O 1
ATOM 697 N N . VAL A 1 89 ? 11.952 0.108 -22.116 1.00 93.94 89 VAL A N 1
ATOM 698 C CA . VAL A 1 89 ? 10.628 -0.438 -21.779 1.00 93.94 89 VAL A CA 1
ATOM 699 C C . VAL A 1 89 ? 10.192 0.016 -20.384 1.00 93.94 89 VAL A C 1
ATOM 701 O O . VAL A 1 89 ? 9.067 0.495 -20.227 1.00 93.94 89 VAL A O 1
ATOM 704 N N . GLN A 1 90 ? 11.076 -0.066 -19.385 1.00 94.25 90 GLN A N 1
ATOM 705 C CA . GLN A 1 90 ? 10.807 0.413 -18.024 1.00 94.25 90 GLN A CA 1
ATOM 706 C C . GLN A 1 90 ? 10.467 1.909 -18.006 1.00 94.25 90 GLN A C 1
ATOM 708 O O . GLN A 1 90 ? 9.500 2.307 -17.359 1.00 94.25 90 GLN A O 1
ATOM 713 N N . GLN A 1 91 ? 11.196 2.734 -18.761 1.00 94.50 91 GLN A N 1
ATOM 714 C CA . GLN A 1 91 ? 10.914 4.165 -18.868 1.00 94.50 91 GLN A CA 1
ATOM 715 C C . GLN A 1 91 ? 9.540 4.430 -19.495 1.00 94.50 91 GLN A C 1
ATOM 717 O O . GLN A 1 91 ? 8.790 5.271 -19.002 1.00 94.50 91 GLN A O 1
ATOM 722 N N . ARG A 1 92 ? 9.178 3.703 -20.558 1.00 93.69 92 ARG A N 1
ATOM 723 C CA . ARG A 1 92 ? 7.863 3.848 -21.197 1.00 93.69 92 ARG A CA 1
ATOM 724 C C . ARG A 1 92 ? 6.722 3.476 -20.248 1.00 93.69 92 ARG A C 1
ATOM 726 O O . ARG A 1 92 ? 5.690 4.133 -20.284 1.00 93.69 92 ARG A O 1
ATOM 733 N N . ILE A 1 93 ? 6.903 2.458 -19.409 1.00 93.12 93 ILE A N 1
ATOM 734 C CA . ILE A 1 93 ? 5.910 2.065 -18.396 1.00 93.12 93 ILE A CA 1
ATOM 735 C C . ILE A 1 93 ? 5.847 3.100 -17.266 1.00 93.12 93 ILE A C 1
ATOM 737 O O . ILE A 1 93 ? 4.760 3.369 -16.764 1.00 93.12 93 ILE A O 1
ATOM 741 N N . LEU A 1 94 ? 6.974 3.742 -16.922 1.00 89.94 94 LEU A N 1
ATOM 742 C CA . LEU A 1 94 ? 7.020 4.833 -15.932 1.00 89.94 94 LEU A CA 1
ATOM 743 C C . LEU A 1 94 ? 6.121 5.990 -16.303 1.00 89.94 94 LEU A C 1
ATOM 745 O O . LEU A 1 94 ? 5.441 6.558 -15.456 1.00 89.94 94 LEU A O 1
ATOM 749 N N . LEU A 1 95 ? 6.148 6.320 -17.585 1.00 90.44 95 LEU A N 1
ATOM 750 C CA . LEU A 1 95 ? 5.420 7.438 -18.148 1.00 90.44 95 LEU A CA 1
ATOM 751 C C . LEU A 1 95 ? 3.996 7.058 -18.569 1.00 90.44 95 LEU A C 1
ATOM 753 O O . LEU A 1 95 ? 3.277 7.921 -19.058 1.00 90.44 95 LEU A O 1
ATOM 757 N N . ASP A 1 96 ? 3.585 5.796 -18.407 1.00 92.25 96 ASP A N 1
ATOM 758 C CA . ASP A 1 96 ? 2.244 5.343 -18.765 1.00 92.25 96 ASP A CA 1
ATOM 759 C C . ASP A 1 96 ? 1.250 5.617 -17.615 1.00 92.25 96 ASP A C 1
ATOM 761 O O . ASP A 1 96 ? 1.242 4.886 -16.612 1.00 92.25 96 ASP A O 1
ATOM 765 N N . PRO A 1 97 ? 0.361 6.624 -17.747 1.00 88.81 97 PRO A N 1
ATOM 766 C CA . PRO A 1 97 ? -0.581 6.985 -16.690 1.00 88.81 97 PRO A CA 1
ATOM 767 C C . PRO A 1 97 ? -1.564 5.852 -16.373 1.00 88.81 97 PRO A C 1
ATOM 769 O O . PRO A 1 97 ? -2.035 5.746 -15.240 1.00 88.81 97 PRO A O 1
ATOM 772 N N . HIS A 1 98 ? -1.849 4.968 -17.335 1.00 91.94 98 HIS A N 1
ATOM 773 C CA . HIS A 1 98 ? -2.735 3.828 -17.118 1.00 91.94 98 HIS A CA 1
ATOM 774 C C . HIS A 1 98 ? -2.132 2.834 -16.117 1.00 91.94 98 HIS A C 1
ATOM 776 O O . HIS A 1 98 ? -2.836 2.318 -15.246 1.00 91.94 98 HIS A O 1
ATOM 782 N N . THR A 1 99 ? -0.821 2.589 -16.191 1.00 90.88 99 THR A N 1
ATOM 783 C CA . THR A 1 99 ? -0.129 1.718 -15.231 1.00 90.88 99 THR A CA 1
ATOM 784 C C . THR A 1 99 ? -0.162 2.322 -13.825 1.00 90.88 99 THR A C 1
ATOM 786 O O . THR A 1 99 ? -0.447 1.610 -12.859 1.00 90.88 99 THR A O 1
ATOM 789 N N . GLY A 1 100 ? 0.039 3.640 -13.713 1.00 87.50 100 GLY A N 1
ATOM 790 C CA . GLY A 1 100 ? -0.100 4.373 -12.452 1.00 87.50 100 GLY A CA 1
ATOM 791 C C . GLY A 1 100 ? -1.508 4.266 -11.855 1.00 87.50 100 GLY A C 1
ATOM 792 O O . GLY A 1 100 ? -1.656 3.896 -10.689 1.00 87.50 100 GLY A O 1
ATOM 793 N N . LEU A 1 101 ? -2.548 4.501 -12.663 1.00 88.06 101 LEU A N 1
ATOM 794 C CA . LEU A 1 101 ? -3.950 4.374 -12.248 1.00 88.06 101 LEU A CA 1
ATOM 795 C C . LEU A 1 101 ? -4.267 2.957 -11.749 1.00 88.06 101 LEU A C 1
ATOM 797 O O . LEU A 1 101 ? -4.856 2.790 -10.682 1.00 88.06 101 LEU A O 1
ATOM 801 N N . MET A 1 102 ? -3.845 1.928 -12.487 1.00 90.06 102 MET A N 1
ATOM 802 C CA . MET A 1 102 ? -4.058 0.532 -12.097 1.00 90.06 102 MET A CA 1
ATOM 803 C C . MET A 1 102 ? -3.366 0.197 -10.775 1.00 90.06 102 MET A C 1
ATOM 805 O O . MET A 1 102 ? -3.945 -0.487 -9.931 1.00 90.06 102 MET A O 1
ATOM 809 N N . GLN A 1 103 ? -2.158 0.719 -10.555 1.00 90.62 103 GLN A N 1
ATOM 810 C CA . GLN A 1 103 ? -1.448 0.551 -9.291 1.00 90.62 103 GLN A CA 1
ATOM 811 C C . GLN A 1 103 ? -2.184 1.244 -8.131 1.00 90.62 103 GLN A C 1
ATOM 813 O O . GLN A 1 103 ? -2.298 0.656 -7.054 1.00 90.62 103 GLN A O 1
ATOM 818 N N . MET A 1 104 ? -2.727 2.449 -8.347 1.00 86.38 104 MET A N 1
ATOM 819 C CA . MET A 1 104 ? -3.551 3.155 -7.357 1.00 86.38 104 MET A CA 1
ATOM 820 C C . MET A 1 104 ? -4.838 2.389 -7.031 1.00 86.38 104 MET A C 1
ATOM 822 O O . MET A 1 104 ? -5.143 2.179 -5.859 1.00 86.38 104 MET A O 1
ATOM 826 N N . LEU A 1 105 ? -5.568 1.911 -8.043 1.00 89.88 105 LEU A N 1
ATOM 827 C CA . LEU A 1 105 ? -6.780 1.110 -7.848 1.00 89.88 105 LEU A CA 1
ATOM 828 C C . LEU A 1 105 ? -6.484 -0.188 -7.094 1.00 89.88 105 LEU A C 1
ATOM 830 O O . LEU A 1 105 ? -7.216 -0.548 -6.175 1.00 89.88 105 LEU A O 1
ATOM 834 N N . ASN A 1 106 ? -5.381 -0.860 -7.423 1.00 91.75 106 ASN A N 1
ATOM 835 C CA . ASN A 1 106 ? -4.944 -2.054 -6.710 1.00 91.75 106 ASN A CA 1
ATOM 836 C C . ASN A 1 106 ? -4.581 -1.753 -5.243 1.00 91.75 106 ASN A C 1
ATOM 838 O O . ASN A 1 106 ? -4.921 -2.545 -4.364 1.00 91.75 106 ASN A O 1
ATOM 842 N N . LEU A 1 107 ? -3.961 -0.604 -4.944 1.00 87.12 107 LEU A N 1
ATOM 843 C CA . LEU A 1 107 ? -3.724 -0.163 -3.563 1.00 87.12 107 LEU A CA 1
ATOM 844 C C . LEU A 1 107 ? -5.036 0.088 -2.813 1.00 87.12 107 LEU A C 1
ATOM 846 O O . LEU A 1 107 ? -5.180 -0.381 -1.687 1.00 87.12 107 LEU A O 1
ATOM 850 N N . VAL A 1 108 ? -6.008 0.759 -3.437 1.00 86.56 108 VAL A N 1
ATOM 851 C CA . VAL A 1 108 ? -7.340 0.986 -2.849 1.00 86.56 108 VAL A CA 1
ATOM 852 C C . VAL A 1 108 ? -8.057 -0.339 -2.595 1.00 86.56 108 VAL A C 1
ATOM 854 O O . VAL A 1 108 ? -8.587 -0.557 -1.507 1.00 86.56 108 VAL A O 1
ATOM 857 N N . GLN A 1 109 ? -8.034 -1.258 -3.561 1.00 91.12 109 GLN A N 1
ATOM 858 C CA . GLN A 1 109 ? -8.643 -2.576 -3.423 1.00 91.12 109 GLN A CA 1
ATOM 859 C C . GLN A 1 109 ? -7.986 -3.373 -2.292 1.00 91.12 109 GLN A C 1
ATOM 861 O O . GLN A 1 109 ? -8.684 -3.874 -1.411 1.00 91.12 109 GLN A O 1
ATOM 866 N N . THR A 1 110 ? -6.655 -3.429 -2.266 1.00 90.94 110 THR A N 1
ATOM 867 C CA . THR A 1 110 ? -5.881 -4.088 -1.205 1.00 90.94 110 THR A CA 1
ATOM 868 C C . THR A 1 110 ? -6.187 -3.470 0.162 1.00 90.94 110 THR A C 1
ATOM 870 O O . THR A 1 110 ? -6.481 -4.183 1.122 1.00 90.94 110 THR A O 1
ATOM 873 N N . GLY A 1 111 ? -6.203 -2.137 0.246 1.00 87.69 111 GLY A N 1
ATOM 874 C CA . GLY A 1 111 ? -6.564 -1.400 1.453 1.00 87.69 111 GLY A CA 1
ATOM 875 C C . GLY A 1 111 ? -7.990 -1.699 1.914 1.00 87.69 111 GLY A C 1
ATOM 876 O O . GLY A 1 111 ? -8.217 -1.890 3.104 1.00 87.69 111 GLY A O 1
ATOM 877 N N . SER A 1 112 ? -8.943 -1.843 0.989 1.00 89.38 112 SER A N 1
ATOM 878 C CA . SER A 1 112 ? -10.323 -2.213 1.318 1.00 89.38 112 SER A CA 1
ATOM 879 C C . SER A 1 112 ? -10.426 -3.626 1.899 1.00 89.38 112 SER A C 1
ATOM 881 O O . SER A 1 112 ? -11.191 -3.847 2.836 1.00 89.38 112 SER A O 1
ATOM 883 N N . VAL A 1 113 ? -9.630 -4.579 1.399 1.00 91.06 113 VAL A N 1
ATOM 884 C CA . VAL A 1 113 ? -9.563 -5.947 1.937 1.00 91.06 113 VAL A CA 1
ATOM 885 C C . VAL A 1 113 ? -9.000 -5.929 3.354 1.00 91.06 113 VAL A C 1
ATOM 887 O O . VAL A 1 113 ? -9.570 -6.561 4.242 1.00 91.06 113 VAL A O 1
ATOM 890 N N . ILE A 1 114 ? -7.935 -5.157 3.587 1.00 89.56 114 ILE A N 1
ATOM 891 C CA . ILE A 1 114 ? -7.366 -4.955 4.924 1.00 89.56 114 ILE A CA 1
ATOM 892 C C . ILE A 1 114 ? -8.408 -4.318 5.850 1.00 89.56 114 ILE A C 1
ATOM 894 O O . ILE A 1 114 ? -8.655 -4.843 6.932 1.00 89.56 114 ILE A O 1
ATOM 898 N N . LEU A 1 115 ? -9.095 -3.261 5.418 1.00 88.31 115 LEU A N 1
ATOM 899 C CA . LEU A 1 115 ? -10.105 -2.581 6.229 1.00 88.31 115 LEU A CA 1
ATOM 900 C C . LEU A 1 115 ? -11.299 -3.487 6.561 1.00 88.31 115 LEU A C 1
ATOM 902 O O . LEU A 1 115 ? -11.789 -3.464 7.686 1.00 88.31 115 LEU A O 1
ATOM 906 N N . ARG A 1 116 ? -11.731 -4.352 5.633 1.00 89.44 116 ARG A N 1
ATOM 907 C CA . ARG A 1 116 ? -12.787 -5.346 5.896 1.00 89.44 116 ARG A CA 1
ATOM 908 C C . ARG A 1 116 ? -12.436 -6.283 7.048 1.00 89.44 116 ARG A C 1
ATOM 910 O O . ARG A 1 116 ? -13.342 -6.736 7.735 1.00 89.44 116 ARG A O 1
ATOM 917 N N . THR A 1 117 ? -11.154 -6.551 7.311 1.00 90.06 117 THR A N 1
ATOM 918 C CA . THR A 1 117 ? -10.773 -7.375 8.472 1.00 90.06 117 THR A CA 1
ATOM 919 C C . THR A 1 117 ? -11.154 -6.723 9.804 1.00 90.06 117 THR A C 1
ATOM 921 O O . THR A 1 117 ? -11.480 -7.440 10.750 1.00 90.06 117 THR A O 1
ATOM 924 N N . ALA A 1 118 ? -11.215 -5.387 9.874 1.00 87.56 118 ALA A N 1
ATOM 925 C CA . ALA A 1 118 ? -11.652 -4.669 11.070 1.00 87.56 118 ALA A CA 1
ATOM 926 C C . ALA A 1 118 ? -13.097 -5.019 11.452 1.00 87.56 118 ALA A C 1
ATOM 928 O O . ALA A 1 118 ? -13.395 -5.150 12.637 1.00 87.56 118 ALA A O 1
ATOM 929 N N . LEU A 1 119 ? -13.963 -5.266 10.459 1.00 88.19 119 LEU A N 1
ATOM 930 C CA . LEU A 1 119 ? -15.364 -5.647 10.671 1.00 88.19 119 LEU A CA 1
ATOM 931 C C . LEU A 1 119 ? -15.524 -6.987 11.398 1.00 88.19 119 LEU A C 1
ATOM 933 O O . LEU A 1 119 ? -16.573 -7.231 11.977 1.00 88.19 119 LEU A O 1
ATOM 937 N N . TYR A 1 120 ? -14.502 -7.844 11.386 1.00 89.69 120 TYR A N 1
ATOM 938 C CA . TYR A 1 120 ? -14.522 -9.125 12.095 1.00 89.69 120 TYR A CA 1
ATOM 939 C C . TYR A 1 120 ? -13.721 -9.062 13.396 1.00 89.69 120 TYR A C 1
ATOM 941 O O . TYR A 1 120 ? -14.160 -9.563 14.430 1.00 89.69 120 TYR A O 1
ATOM 949 N N . VAL A 1 121 ? -12.552 -8.416 13.361 1.00 87.50 121 VAL A N 1
ATOM 950 C CA . VAL A 1 121 ? -11.643 -8.355 14.510 1.00 87.50 121 VAL A CA 1
ATOM 951 C C . VAL A 1 121 ? -12.203 -7.464 15.613 1.00 87.50 121 VAL A C 1
ATOM 953 O O . VAL A 1 121 ? -12.163 -7.860 16.774 1.00 87.50 121 VAL A O 1
ATOM 956 N N . MET A 1 122 ? -12.754 -6.291 15.280 1.00 88.06 122 MET A N 1
ATOM 957 C CA . MET A 1 122 ? -13.234 -5.351 16.297 1.00 88.06 122 MET A CA 1
ATOM 958 C C . MET A 1 122 ? -14.439 -5.892 17.081 1.00 88.06 122 MET A C 1
ATOM 960 O O . MET A 1 122 ? -14.379 -5.835 18.309 1.00 88.06 122 MET A O 1
ATOM 964 N N . PRO A 1 123 ? -15.490 -6.476 16.461 1.00 87.50 123 PRO A N 1
ATOM 965 C CA . PRO A 1 123 ? -16.587 -7.073 17.225 1.00 87.50 123 PRO A CA 1
ATOM 966 C C . PRO A 1 123 ? -16.141 -8.258 18.082 1.00 87.50 123 PRO A C 1
ATOM 968 O O . PRO A 1 123 ? -16.588 -8.390 19.216 1.00 87.50 123 PRO A O 1
ATOM 971 N N . CYS A 1 124 ? -15.225 -9.091 17.576 1.00 89.62 124 CYS A N 1
ATOM 972 C CA . CYS A 1 124 ? -14.662 -10.202 18.342 1.00 89.62 124 CYS A CA 1
ATOM 973 C C . CYS A 1 124 ? -13.873 -9.695 19.562 1.00 89.62 124 CYS A C 1
ATOM 975 O O . CYS A 1 124 ? -14.091 -10.154 20.681 1.00 89.62 124 CYS A O 1
ATOM 977 N N . ALA A 1 125 ? -13.009 -8.694 19.372 1.00 88.12 125 ALA A N 1
ATOM 978 C CA . ALA A 1 125 ? -12.255 -8.071 20.455 1.00 88.12 125 ALA A CA 1
ATOM 979 C C . ALA A 1 125 ? -13.177 -7.410 21.491 1.00 88.12 125 ALA A C 1
ATOM 981 O O . ALA A 1 125 ? -12.956 -7.567 22.688 1.00 88.12 125 ALA A O 1
ATOM 982 N N . LEU A 1 126 ? -14.232 -6.721 21.045 1.00 87.00 126 LEU A N 1
ATOM 983 C CA . LEU A 1 126 ? -15.255 -6.147 21.921 1.00 87.00 126 LEU A CA 1
ATOM 984 C C . LEU A 1 126 ? -15.989 -7.215 22.731 1.00 87.00 126 LEU A C 1
ATOM 986 O O . LEU A 1 126 ? -16.164 -7.045 23.935 1.00 87.00 126 LEU A O 1
ATOM 990 N N . PHE A 1 127 ? -16.391 -8.312 22.088 1.00 89.69 127 PHE A N 1
ATOM 991 C CA . PHE A 1 127 ? -17.049 -9.430 22.756 1.00 89.69 127 PHE A CA 1
ATOM 992 C C . PHE A 1 127 ? -16.167 -10.005 23.868 1.00 89.69 127 PHE A C 1
ATOM 994 O O . PHE A 1 127 ? -16.613 -10.130 25.007 1.00 89.69 127 PHE A O 1
ATOM 1001 N N . TRP A 1 128 ? -14.898 -10.289 23.568 1.00 90.81 128 TRP A N 1
ATOM 1002 C CA . TRP A 1 128 ? -13.967 -10.832 24.556 1.00 90.81 128 TRP A CA 1
ATOM 1003 C C . TRP A 1 128 ? -13.608 -9.834 25.652 1.00 90.81 128 TRP A C 1
ATOM 1005 O O . TRP A 1 128 ? -13.488 -10.228 26.811 1.00 90.81 128 TRP A O 1
ATOM 1015 N N . LEU A 1 129 ? -13.489 -8.547 25.322 1.00 87.88 129 LEU A N 1
ATOM 1016 C CA . LEU A 1 129 ? -13.305 -7.489 26.311 1.00 87.88 129 LEU A CA 1
ATOM 1017 C C . LEU A 1 129 ? -14.486 -7.457 27.289 1.00 87.88 129 LEU A C 1
ATOM 1019 O O . LEU A 1 129 ? -14.277 -7.457 28.499 1.00 87.88 129 LEU A O 1
ATOM 1023 N N . PHE A 1 130 ? -15.718 -7.494 26.776 1.00 85.44 130 PHE A N 1
ATOM 1024 C CA . PHE A 1 130 ? -16.922 -7.521 27.602 1.00 85.44 130 PHE A CA 1
ATOM 1025 C C . PHE A 1 130 ? -17.005 -8.791 28.457 1.00 85.44 130 PHE A C 1
ATOM 1027 O O . PHE A 1 130 ? -17.234 -8.698 29.659 1.00 85.44 130 PHE A O 1
ATOM 1034 N N . ALA A 1 131 ? -16.749 -9.968 27.879 1.00 88.75 131 ALA A N 1
ATOM 1035 C CA . ALA A 1 131 ? -16.724 -11.229 28.622 1.00 88.75 131 ALA A CA 1
ATOM 1036 C C . ALA A 1 131 ? -15.688 -11.201 29.761 1.00 88.75 131 ALA A C 1
ATOM 1038 O O . ALA A 1 131 ? -15.977 -11.619 30.880 1.00 88.75 131 ALA A O 1
ATOM 1039 N N . THR A 1 132 ? -14.505 -10.639 29.499 1.00 88.62 132 THR A N 1
ATOM 1040 C CA . THR A 1 132 ? -13.444 -10.461 30.502 1.00 88.62 132 THR A CA 1
ATOM 1041 C C . THR A 1 132 ? -13.903 -9.525 31.622 1.00 88.62 132 THR A C 1
ATOM 1043 O O . THR A 1 132 ? -13.725 -9.840 32.795 1.00 88.62 132 THR A O 1
ATOM 1046 N N . LEU A 1 133 ? -14.556 -8.408 31.288 1.00 86.50 133 LEU A N 1
ATOM 1047 C CA . LEU A 1 133 ? -15.114 -7.490 32.285 1.00 86.50 133 LEU A CA 1
ATOM 1048 C C . LEU A 1 133 ? -16.181 -8.166 33.153 1.00 86.50 133 LEU A C 1
ATOM 1050 O O . LEU A 1 133 ? -16.146 -8.013 34.367 1.00 86.50 133 LEU A O 1
ATOM 1054 N N . VAL A 1 134 ? -17.081 -8.960 32.567 1.00 89.56 134 VAL A N 1
ATOM 1055 C CA . VAL A 1 134 ? -18.117 -9.689 33.320 1.00 89.56 134 VAL A CA 1
ATOM 1056 C C . VAL A 1 134 ? -17.504 -10.683 34.310 1.00 89.56 134 VAL A C 1
ATOM 1058 O O . VAL A 1 134 ? -17.970 -10.778 35.442 1.00 89.56 134 VAL A O 1
ATOM 1061 N N . VAL A 1 135 ? -16.462 -11.413 33.902 1.00 93.44 135 VAL A N 1
ATOM 1062 C CA . VAL A 1 135 ? -15.833 -12.449 34.738 1.00 93.44 135 VAL A CA 1
ATOM 1063 C C . VAL A 1 135 ? -14.960 -11.846 35.837 1.00 93.44 135 VAL A C 1
ATOM 1065 O O . VAL A 1 135 ? -15.038 -12.277 36.985 1.00 93.44 135 VAL A O 1
ATOM 1068 N N . PHE A 1 136 ? -14.119 -10.866 35.502 1.00 93.56 136 PHE A N 1
ATOM 1069 C CA . PHE A 1 136 ? -13.097 -10.358 36.421 1.00 93.56 136 PHE A CA 1
ATOM 1070 C C . PHE A 1 136 ? -13.508 -9.082 37.164 1.00 93.56 136 PHE A C 1
ATOM 1072 O O . PHE A 1 136 ? -12.959 -8.805 38.228 1.00 93.56 136 PHE A O 1
ATOM 1079 N N . GLN A 1 137 ? -14.443 -8.295 36.624 1.00 91.75 137 GLN A N 1
ATOM 1080 C CA . GLN A 1 137 ? -14.889 -7.015 37.193 1.00 91.75 137 GLN A CA 1
ATOM 1081 C C . GLN A 1 137 ? -16.415 -6.828 37.067 1.00 91.75 137 GLN A C 1
ATOM 1083 O O . GLN A 1 137 ? -16.882 -5.845 36.480 1.00 91.75 137 GLN A O 1
ATOM 1088 N N . PRO A 1 138 ? -17.229 -7.741 37.629 1.00 90.06 138 PRO A N 1
ATOM 1089 C CA . PRO A 1 138 ? -18.685 -7.673 37.506 1.00 90.06 138 PRO A CA 1
ATOM 1090 C C . PRO A 1 138 ? -19.278 -6.378 38.085 1.00 90.06 138 PRO A C 1
ATOM 1092 O O . PRO A 1 138 ? -20.319 -5.930 37.604 1.00 90.06 138 PRO A O 1
ATOM 1095 N N . GLN A 1 139 ? -18.619 -5.740 39.067 1.00 89.38 139 GLN A N 1
ATOM 1096 C CA . GLN A 1 139 ? -19.073 -4.457 39.620 1.00 89.38 139 GLN A CA 1
ATOM 1097 C C . GLN A 1 139 ? -19.038 -3.343 38.567 1.00 89.38 139 GLN A C 1
ATOM 1099 O O . GLN A 1 139 ? -20.016 -2.617 38.424 1.00 89.38 139 GLN A O 1
ATOM 1104 N N . VAL A 1 140 ? -17.965 -3.268 37.771 1.00 81.31 140 VAL A N 1
ATOM 1105 C CA . VAL A 1 140 ? -17.817 -2.271 36.696 1.00 81.31 140 VAL A CA 1
ATOM 1106 C C . VAL A 1 140 ? -18.912 -2.450 35.647 1.00 81.31 140 VAL A C 1
ATOM 1108 O O . VAL A 1 140 ? -19.484 -1.478 35.162 1.00 81.31 140 VAL A O 1
ATOM 1111 N N . VAL A 1 141 ? -19.261 -3.695 35.315 1.00 83.25 141 VAL A N 1
ATOM 1112 C CA . VAL A 1 141 ? -20.361 -3.972 34.380 1.00 83.25 141 VAL A CA 1
ATOM 1113 C C . VAL A 1 141 ? -21.707 -3.546 34.968 1.00 83.25 141 VAL A C 1
ATOM 1115 O O . VAL A 1 141 ? -22.512 -2.943 34.260 1.00 83.25 141 VAL A O 1
ATOM 1118 N N . ALA A 1 142 ? -21.953 -3.818 36.251 1.00 85.69 142 ALA A N 1
ATOM 1119 C CA . ALA A 1 142 ? -23.171 -3.386 36.931 1.00 85.69 142 ALA A CA 1
ATOM 1120 C C . ALA A 1 142 ? -23.287 -1.852 36.993 1.00 85.69 142 ALA A C 1
ATOM 1122 O O . ALA A 1 142 ? -24.374 -1.320 36.772 1.00 85.69 142 ALA A O 1
ATOM 1123 N N . GLU A 1 143 ? -22.180 -1.143 37.227 1.00 81.81 143 GLU A N 1
ATOM 1124 C CA . GLU A 1 143 ? -22.108 0.323 37.183 1.00 81.81 143 GLU A CA 1
ATOM 1125 C C . GLU A 1 143 ? -22.405 0.858 35.781 1.00 81.81 143 GLU A C 1
ATOM 1127 O O . GLU A 1 143 ? -23.288 1.698 35.629 1.00 81.81 143 GLU A O 1
ATOM 1132 N N . ILE A 1 144 ? -21.761 0.309 34.743 1.00 80.19 144 ILE A N 1
ATOM 1133 C CA . ILE A 1 144 ? -22.013 0.694 33.347 1.00 80.19 144 ILE A CA 1
ATOM 1134 C C . ILE A 1 144 ? -23.482 0.462 32.975 1.00 80.19 144 ILE A C 1
ATOM 1136 O O . ILE A 1 144 ? -24.110 1.337 32.384 1.00 80.19 144 ILE A O 1
ATOM 1140 N N . LEU A 1 145 ? -24.056 -0.696 33.317 1.00 82.44 145 LEU A N 1
ATOM 1141 C CA . LEU A 1 145 ? -25.461 -0.999 33.029 1.00 82.44 145 LEU A CA 1
ATOM 1142 C C . LEU A 1 145 ? -26.417 -0.090 33.812 1.00 82.44 145 LEU A C 1
ATOM 1144 O O . LEU A 1 145 ? -27.409 0.374 33.251 1.00 82.44 145 LEU A O 1
ATOM 1148 N N . SER A 1 146 ? -26.105 0.197 35.079 1.00 82.19 146 SER A N 1
ATOM 1149 C CA . SER A 1 146 ? -26.843 1.153 35.911 1.00 82.19 146 SER A CA 1
ATOM 1150 C C . SER A 1 146 ? -26.819 2.546 35.290 1.00 82.19 146 SER A C 1
ATOM 1152 O O . SER A 1 146 ? -27.867 3.166 35.125 1.00 82.19 146 SER A O 1
ATOM 1154 N N . ASP A 1 147 ? -25.656 3.017 34.855 1.00 76.44 147 ASP A N 1
ATOM 1155 C CA . ASP A 1 147 ? -25.512 4.320 34.218 1.00 76.44 147 ASP A CA 1
ATOM 1156 C C . ASP A 1 147 ? -26.213 4.378 32.862 1.00 76.44 147 ASP A C 1
ATOM 1158 O O . ASP A 1 147 ? -26.919 5.347 32.595 1.00 76.44 147 ASP A O 1
ATOM 1162 N N . ILE A 1 148 ? -26.145 3.318 32.052 1.00 74.50 148 ILE A N 1
ATOM 1163 C CA . ILE A 1 148 ? -26.916 3.216 30.805 1.00 74.50 148 ILE A CA 1
ATOM 1164 C C . ILE A 1 148 ? -28.422 3.260 31.089 1.00 74.50 148 ILE A C 1
ATOM 1166 O O . ILE A 1 148 ? -29.145 3.969 30.395 1.00 74.50 148 ILE A O 1
ATOM 1170 N N . SER A 1 149 ? -28.905 2.563 32.122 1.00 77.56 149 SER A N 1
ATOM 1171 C CA . SER A 1 149 ? -30.331 2.563 32.486 1.00 77.56 149 SER A CA 1
ATOM 1172 C C . SER A 1 149 ? -30.848 3.929 32.952 1.00 77.56 149 SER A C 1
ATOM 1174 O O . SER A 1 149 ? -32.033 4.223 32.806 1.00 77.56 149 SER A O 1
ATOM 1176 N N . LYS A 1 150 ? -29.960 4.791 33.470 1.00 74.50 150 LYS A N 1
ATOM 1177 C CA . LYS A 1 150 ? -30.284 6.173 33.858 1.00 74.50 150 LYS A CA 1
ATOM 1178 C C . LYS A 1 150 ? -30.337 7.115 32.656 1.00 74.50 150 LYS A C 1
ATOM 1180 O O . LYS A 1 150 ? -30.938 8.187 32.748 1.00 74.50 150 LYS A O 1
ATOM 1185 N N . ILE A 1 151 ? -29.732 6.738 31.528 1.00 69.50 151 ILE A N 1
ATOM 1186 C CA . ILE A 1 151 ? -29.794 7.506 30.287 1.00 69.50 151 ILE A CA 1
ATOM 1187 C C . ILE A 1 151 ? -31.178 7.295 29.653 1.00 69.50 151 ILE A C 1
ATOM 1189 O O . ILE A 1 151 ? -31.395 6.440 28.802 1.00 69.50 151 ILE A O 1
ATOM 1193 N N . THR A 1 152 ? -32.141 8.104 30.086 1.00 58.66 152 THR A N 1
A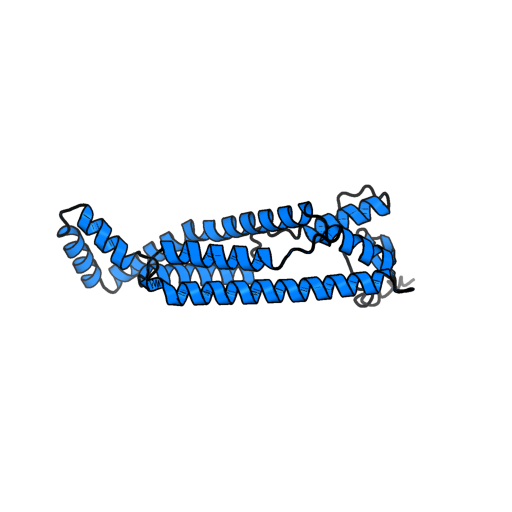TOM 1194 C CA . THR A 1 152 ? -33.549 8.061 29.651 1.00 58.66 152 THR A CA 1
ATOM 1195 C C . THR A 1 152 ? -33.805 8.733 28.300 1.00 58.66 152 THR A C 1
ATOM 1197 O O . THR A 1 152 ? -34.888 8.600 27.737 1.00 58.66 152 THR A O 1
ATOM 1200 N N . THR A 1 153 ? -32.822 9.443 27.741 1.00 61.88 153 THR A N 1
ATOM 1201 C CA . THR A 1 153 ? -32.945 10.164 26.466 1.00 61.88 153 THR A CA 1
ATOM 1202 C C . THR A 1 153 ? -31.966 9.635 25.424 1.00 61.88 153 THR A C 1
ATOM 1204 O O . THR A 1 153 ? -30.775 9.466 25.685 1.00 61.88 153 THR A O 1
ATOM 1207 N N . SER A 1 154 ? -32.457 9.449 24.196 1.00 60.22 154 SER A N 1
ATOM 1208 C CA . SER A 1 154 ? -31.674 9.002 23.032 1.00 60.22 154 SER A CA 1
ATOM 1209 C C . SER A 1 154 ? -30.419 9.851 22.776 1.00 60.22 154 SER A C 1
ATOM 1211 O O . SER A 1 154 ? -29.402 9.334 22.317 1.00 60.22 154 SER A O 1
ATOM 1213 N N . GLN A 1 155 ? -30.439 11.138 23.140 1.00 57.16 155 GLN A N 1
ATOM 1214 C CA . GLN A 1 155 ? -29.279 12.030 23.065 1.00 57.16 155 GLN A CA 1
ATOM 1215 C C . GLN A 1 155 ? -28.165 11.691 24.066 1.00 57.16 155 GLN A C 1
ATOM 1217 O O . GLN A 1 155 ? -26.994 11.803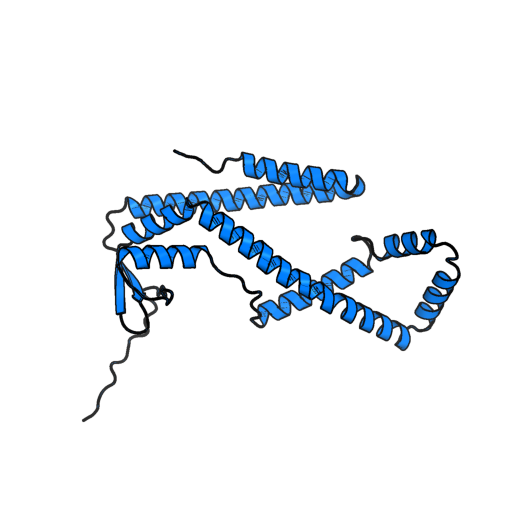 23.706 1.00 57.16 155 GLN A O 1
ATOM 1222 N N . GLY A 1 156 ? -28.486 11.241 25.282 1.00 58.91 156 GLY A N 1
ATOM 1223 C CA . GLY A 1 156 ? -27.470 10.893 26.281 1.00 58.91 156 GLY A CA 1
ATOM 1224 C C . GLY A 1 156 ? -26.664 9.654 25.885 1.00 58.91 156 GLY A C 1
ATOM 1225 O O . GLY A 1 156 ? -25.450 9.620 26.082 1.00 58.91 156 GLY A O 1
ATOM 1226 N N . VAL A 1 157 ? -27.305 8.688 25.215 1.00 59.00 157 VAL A N 1
ATOM 1227 C CA . VAL A 1 157 ? -26.631 7.488 24.691 1.00 59.00 157 VAL A CA 1
ATOM 1228 C C . VAL A 1 157 ? -25.654 7.894 23.592 1.00 59.00 157 VAL A C 1
ATOM 1230 O O . VAL A 1 157 ? -24.506 7.465 23.587 1.00 59.00 157 VAL A O 1
ATOM 1233 N N . ILE A 1 158 ? -26.073 8.792 22.697 1.00 59.06 158 ILE A N 1
ATOM 1234 C CA . ILE A 1 158 ? -25.225 9.295 21.610 1.00 59.06 158 ILE A CA 1
ATOM 1235 C C . ILE A 1 158 ? -24.019 10.069 22.160 1.00 59.06 158 ILE A C 1
ATOM 1237 O O . ILE A 1 158 ? -22.922 9.937 21.622 1.00 59.06 158 ILE A O 1
ATOM 1241 N N . VAL A 1 159 ? -24.184 10.859 23.224 1.00 57.16 159 VAL A N 1
ATOM 1242 C CA . VAL A 1 159 ? -23.080 11.609 23.847 1.00 57.16 159 VAL A CA 1
ATOM 1243 C C . VAL A 1 159 ? -22.109 10.677 24.576 1.00 57.16 159 VAL A C 1
ATOM 1245 O O . VAL A 1 159 ? -20.902 10.815 24.391 1.00 57.16 159 VAL A O 1
ATOM 1248 N N . ALA A 1 160 ? -22.601 9.687 25.324 1.00 58.91 160 ALA A N 1
AT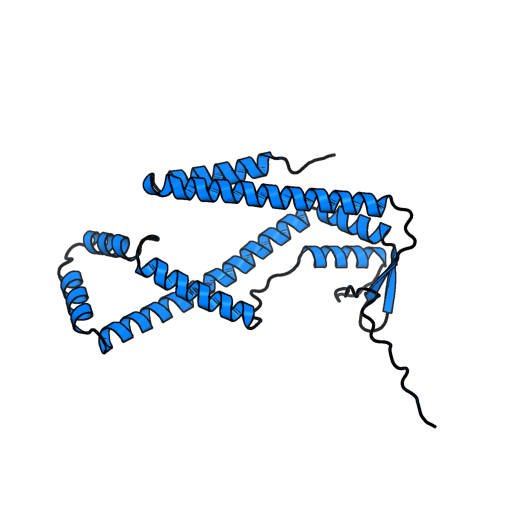OM 1249 C CA . ALA A 1 160 ? -21.757 8.701 26.002 1.00 58.91 160 ALA A CA 1
ATOM 1250 C C . ALA A 1 160 ? -20.983 7.817 25.008 1.00 58.91 160 ALA A C 1
ATOM 1252 O O . ALA A 1 160 ? -19.776 7.617 25.161 1.00 58.91 160 ALA A O 1
ATOM 1253 N N . VAL A 1 161 ? -21.644 7.367 23.935 1.00 59.72 161 VAL A N 1
ATOM 1254 C CA . VAL A 1 161 ? -21.023 6.618 22.830 1.00 59.72 161 VAL A CA 1
ATOM 1255 C C . VAL A 1 161 ? -20.026 7.485 22.065 1.00 59.72 161 VAL A C 1
ATOM 1257 O O . VAL A 1 161 ? -18.976 6.995 21.666 1.00 59.72 161 VAL A O 1
ATOM 1260 N N . LYS A 1 162 ? -20.280 8.787 21.896 1.00 56.56 162 LYS A N 1
ATOM 1261 C CA . LYS A 1 162 ? -19.284 9.709 21.330 1.00 56.56 162 LYS A CA 1
ATOM 1262 C C . LYS A 1 162 ? -18.099 9.925 22.272 1.00 56.56 162 LYS A C 1
ATOM 1264 O O . LYS A 1 162 ? -16.976 9.983 21.797 1.00 56.56 162 LYS A O 1
ATOM 1269 N N . ALA A 1 163 ? -18.302 10.005 23.584 1.00 55.72 163 ALA A N 1
ATOM 1270 C CA . ALA A 1 163 ? -17.214 10.211 24.541 1.00 55.72 163 ALA A CA 1
ATOM 1271 C C . ALA A 1 163 ? -16.286 8.985 24.664 1.00 55.72 163 ALA A C 1
ATOM 1273 O O . ALA A 1 163 ? -15.074 9.137 24.801 1.00 55.72 163 ALA A O 1
ATOM 1274 N N . THR A 1 164 ? -16.837 7.772 24.564 1.00 57.97 164 THR A N 1
ATOM 1275 C CA . THR A 1 164 ? -16.075 6.510 24.668 1.00 57.97 164 THR A CA 1
ATOM 1276 C C . THR A 1 164 ? -15.642 5.935 23.317 1.00 57.97 164 THR A C 1
ATOM 1278 O O . THR A 1 164 ? -14.580 5.318 23.225 1.00 57.97 164 THR A O 1
ATOM 1281 N N . GLY A 1 165 ? -16.433 6.159 22.267 1.00 51.81 165 GLY A N 1
ATOM 1282 C CA . GLY A 1 165 ? -16.256 5.615 20.919 1.00 51.81 165 GLY A CA 1
ATOM 1283 C C . GLY A 1 165 ? -15.804 6.621 19.857 1.00 51.81 165 GLY A C 1
ATOM 1284 O O . GLY A 1 165 ? -15.599 6.219 18.712 1.00 51.81 165 GLY A O 1
ATOM 1285 N N . ALA A 1 166 ? -15.614 7.909 20.181 1.00 59.53 166 ALA A N 1
ATOM 1286 C CA . ALA A 1 166 ? -14.902 8.807 19.268 1.00 59.53 166 ALA A CA 1
ATOM 1287 C C . ALA A 1 166 ? -13.488 8.278 19.001 1.00 59.53 166 ALA A C 1
ATOM 1289 O O . ALA A 1 166 ? -12.906 7.575 19.823 1.00 59.53 166 ALA A O 1
ATOM 1290 N N . TRP A 1 167 ? -12.894 8.681 17.877 1.00 55.94 167 TRP A N 1
ATOM 1291 C CA . TRP A 1 167 ? -11.534 8.295 17.476 1.00 55.94 167 TRP A CA 1
ATOM 1292 C C . TRP A 1 167 ? -10.460 8.555 18.557 1.00 55.94 167 TRP A C 1
ATOM 1294 O O . TRP A 1 167 ? -9.426 7.894 18.601 1.00 55.94 167 TRP A O 1
ATOM 1304 N N . ASN A 1 168 ? -10.731 9.488 19.476 1.00 59.19 168 ASN A N 1
ATOM 1305 C CA . ASN A 1 168 ? -9.862 9.818 20.606 1.00 59.19 168 ASN A CA 1
ATOM 1306 C C . ASN A 1 168 ? -10.175 9.053 21.904 1.00 59.19 168 ASN A C 1
ATOM 1308 O O . ASN A 1 168 ? -9.432 9.197 22.873 1.00 59.19 168 ASN A O 1
ATOM 1312 N N . GLY A 1 169 ? -11.240 8.254 21.936 1.00 67.25 169 GLY A N 1
ATOM 1313 C CA . GLY A 1 169 ? -11.624 7.440 23.082 1.00 67.25 169 GLY A CA 1
ATOM 1314 C C . GLY A 1 169 ? -10.668 6.268 23.301 1.00 67.25 169 GLY A C 1
ATOM 1315 O O . GLY A 1 169 ? -10.144 5.673 22.354 1.00 67.25 169 GLY A O 1
ATOM 1316 N N . THR A 1 170 ? -10.449 5.912 24.567 1.00 74.88 170 THR A N 1
ATOM 1317 C CA . THR A 1 170 ? -9.568 4.805 24.975 1.00 74.88 170 THR A CA 1
ATOM 1318 C C . THR A 1 170 ? -9.959 3.484 24.307 1.00 74.88 170 THR A C 1
ATOM 1320 O O . THR A 1 170 ? -9.087 2.734 23.870 1.00 74.88 170 THR A O 1
ATOM 1323 N N . LEU A 1 171 ? -11.263 3.232 24.143 1.00 77.00 171 LEU A N 1
ATOM 1324 C CA . LEU A 1 171 ? -11.781 2.024 23.503 1.00 77.00 171 LEU A CA 1
ATOM 1325 C C . LEU A 1 171 ? -11.433 1.962 22.009 1.00 77.00 171 LEU A C 1
ATOM 1327 O O . LEU A 1 171 ? -10.935 0.941 21.543 1.00 77.00 171 LEU A O 1
ATOM 1331 N N . ALA A 1 172 ? -11.634 3.054 21.263 1.00 78.12 172 ALA A N 1
ATOM 1332 C CA . ALA A 1 172 ? -11.312 3.106 19.835 1.00 78.12 172 ALA A CA 1
ATOM 1333 C C . ALA A 1 172 ? -9.815 2.860 19.583 1.00 78.12 172 ALA A C 1
ATOM 1335 O O . ALA A 1 172 ? -9.454 2.080 18.702 1.00 78.12 172 ALA A O 1
ATOM 1336 N N . ARG A 1 173 ? -8.943 3.454 20.410 1.00 80.06 173 ARG A N 1
ATOM 1337 C CA . ARG A 1 173 ? -7.487 3.239 20.348 1.00 80.06 173 ARG A CA 1
ATOM 1338 C C . ARG A 1 173 ? -7.103 1.794 20.654 1.00 80.06 173 ARG A C 1
ATOM 1340 O O . ARG A 1 173 ? -6.277 1.227 19.946 1.00 80.06 173 ARG A O 1
ATOM 1347 N N . PHE A 1 174 ? -7.716 1.193 21.673 1.00 82.31 174 PHE A N 1
ATOM 1348 C CA . PHE A 1 174 ? -7.483 -0.204 22.034 1.00 82.31 174 PHE A CA 1
ATOM 1349 C C . PHE A 1 174 ? -7.896 -1.163 20.908 1.00 82.31 174 PHE A C 1
ATOM 1351 O O . PHE A 1 174 ? -7.107 -2.014 20.498 1.00 82.31 174 PHE A O 1
ATOM 1358 N N . LEU A 1 175 ? -9.092 -0.980 20.339 1.00 84.25 175 LEU A N 1
ATOM 1359 C CA . LEU A 1 175 ? -9.570 -1.792 19.216 1.00 84.25 175 LEU A CA 1
ATOM 1360 C C . LEU A 1 175 ? -8.706 -1.613 17.968 1.00 84.25 175 LEU A C 1
ATOM 1362 O O . LEU A 1 175 ? -8.394 -2.592 17.290 1.00 84.25 175 LEU A O 1
ATOM 1366 N N . PHE A 1 176 ? -8.284 -0.380 17.683 1.00 84.81 176 PHE A N 1
ATOM 1367 C CA . PHE A 1 176 ? -7.364 -0.095 16.590 1.00 84.81 176 PHE A CA 1
ATOM 1368 C C . PHE A 1 176 ? -6.006 -0.776 16.797 1.00 84.81 176 PHE A C 1
ATOM 1370 O O . PHE A 1 176 ? -5.466 -1.345 15.849 1.00 84.81 176 PHE A O 1
ATOM 1377 N N . ALA A 1 177 ? -5.470 -0.772 18.021 1.00 84.31 177 ALA A N 1
ATOM 1378 C CA . ALA A 1 177 ? -4.214 -1.441 18.350 1.00 84.31 177 ALA A CA 1
ATOM 1379 C C . ALA A 1 177 ? -4.311 -2.963 18.161 1.00 84.31 177 ALA A C 1
ATOM 1381 O O . ALA A 1 177 ? -3.451 -3.544 17.500 1.00 84.31 177 ALA A O 1
ATOM 1382 N N . ILE A 1 178 ? -5.382 -3.600 18.655 1.00 85.88 178 ILE A N 1
ATOM 1383 C CA . ILE A 1 178 ? -5.626 -5.038 18.448 1.00 85.88 178 ILE A CA 1
ATOM 1384 C C . ILE A 1 178 ? -5.756 -5.360 16.960 1.00 85.88 178 ILE A C 1
ATOM 1386 O O . ILE A 1 178 ? -5.114 -6.288 16.470 1.00 85.88 178 ILE A O 1
ATOM 1390 N N . TRP A 1 179 ? -6.562 -4.589 16.227 1.00 91.38 179 TRP A N 1
ATOM 1391 C CA . TRP A 1 179 ? -6.741 -4.787 14.792 1.00 91.38 179 TRP A CA 1
ATOM 1392 C C . TRP A 1 179 ? -5.426 -4.631 14.017 1.00 91.38 179 TRP A C 1
ATOM 1394 O O . TRP A 1 179 ? -5.122 -5.450 13.146 1.00 91.38 179 TRP A O 1
ATOM 1404 N N . SER A 1 180 ? -4.623 -3.625 14.365 1.00 86.25 180 SER A N 1
ATOM 1405 C CA . SER A 1 180 ? -3.313 -3.384 13.754 1.00 86.25 180 SER A CA 1
ATOM 1406 C C . SER A 1 180 ? -2.359 -4.544 14.025 1.00 86.25 180 SER A C 1
ATOM 1408 O O . SER A 1 180 ? -1.773 -5.082 13.088 1.00 86.25 180 SER A O 1
ATOM 1410 N N . LEU A 1 181 ? -2.253 -4.982 15.283 1.00 88.19 181 LEU A N 1
ATOM 1411 C CA . LEU A 1 181 ? -1.405 -6.107 15.676 1.00 88.19 181 LEU A CA 1
ATOM 1412 C C . LEU A 1 181 ? -1.814 -7.398 14.957 1.00 88.19 181 LEU A C 1
ATOM 1414 O O . LEU A 1 181 ? -0.965 -8.083 14.391 1.00 88.19 181 LEU A O 1
ATOM 1418 N N . TRP A 1 182 ? -3.115 -7.698 14.921 1.00 92.00 182 TRP A N 1
ATOM 1419 C CA . TRP A 1 182 ? -3.657 -8.849 14.201 1.00 92.00 182 TRP A CA 1
ATOM 1420 C C . TRP A 1 182 ? -3.320 -8.800 12.707 1.00 92.00 182 TRP A C 1
ATOM 1422 O O . TRP A 1 182 ? -2.878 -9.791 12.128 1.00 92.00 182 TRP A O 1
ATOM 1432 N N . THR A 1 183 ? -3.487 -7.634 12.080 1.00 87.81 183 THR A N 1
ATOM 1433 C CA . THR A 1 183 ? -3.181 -7.434 10.659 1.00 87.81 183 THR A CA 1
ATOM 1434 C C . THR A 1 183 ? -1.692 -7.640 10.381 1.00 87.81 183 THR A C 1
ATOM 1436 O O . THR A 1 183 ? -1.349 -8.375 9.457 1.00 87.81 183 THR A O 1
ATOM 1439 N N . ILE A 1 184 ? -0.810 -7.061 11.202 1.00 87.94 184 ILE A N 1
ATOM 1440 C CA . ILE A 1 184 ? 0.646 -7.228 11.086 1.00 87.94 184 ILE A CA 1
ATOM 1441 C C . ILE A 1 184 ? 1.028 -8.702 11.228 1.00 87.94 184 ILE A C 1
ATOM 1443 O O . ILE A 1 184 ? 1.767 -9.217 10.393 1.00 87.94 184 ILE A O 1
ATOM 1447 N N . LEU A 1 185 ? 0.486 -9.403 12.228 1.00 89.81 185 LEU A N 1
ATOM 1448 C CA . LEU A 1 185 ? 0.770 -10.820 12.440 1.00 89.81 185 LEU A CA 1
ATOM 1449 C C . LEU A 1 185 ? 0.376 -11.664 11.222 1.00 89.81 185 LEU A C 1
ATOM 1451 O O . LEU A 1 185 ? 1.143 -12.525 10.800 1.00 89.81 185 LEU A O 1
ATOM 1455 N N . ARG A 1 186 ? -0.784 -11.391 10.609 1.00 92.38 186 ARG A N 1
ATOM 1456 C CA . ARG A 1 186 ? -1.199 -12.084 9.380 1.00 92.38 186 ARG A CA 1
ATOM 1457 C C . ARG A 1 186 ? -0.253 -11.801 8.221 1.00 92.38 186 ARG A C 1
ATOM 1459 O O . ARG A 1 186 ? 0.102 -12.736 7.512 1.00 92.38 186 ARG A O 1
ATOM 1466 N N . LEU A 1 187 ? 0.155 -10.546 8.035 1.00 87.56 187 LEU A N 1
ATOM 1467 C CA . LEU A 1 187 ? 1.106 -10.176 6.983 1.00 87.56 187 LEU A CA 1
ATOM 1468 C C . LEU A 1 187 ? 2.449 -10.899 7.169 1.00 87.56 187 LEU A C 1
ATOM 1470 O O . LEU A 1 187 ? 2.971 -11.458 6.209 1.00 87.56 187 LEU A O 1
ATOM 1474 N N . VAL A 1 188 ? 2.966 -10.964 8.402 1.00 90.94 188 VAL A N 1
ATOM 1475 C CA . VAL A 1 188 ? 4.196 -11.708 8.737 1.00 90.94 188 VAL A CA 1
ATOM 1476 C C . VAL A 1 188 ? 4.023 -13.213 8.516 1.00 90.94 188 VAL A C 1
ATOM 1478 O O . VAL A 1 188 ? 4.932 -13.866 8.016 1.00 90.94 188 VAL A O 1
ATOM 1481 N N . ALA A 1 189 ? 2.839 -13.760 8.797 1.00 94.06 189 ALA A N 1
ATOM 1482 C CA . ALA A 1 189 ? 2.490 -15.154 8.518 1.00 94.06 189 ALA A CA 1
ATOM 1483 C C . ALA A 1 189 ? 2.240 -15.450 7.021 1.00 94.06 189 ALA A C 1
ATOM 1485 O O . ALA A 1 189 ? 1.766 -16.531 6.677 1.00 94.06 189 ALA A O 1
ATOM 1486 N N . GLY A 1 190 ? 2.525 -14.501 6.123 1.00 91.00 190 GLY A N 1
ATOM 1487 C CA . GLY A 1 190 ? 2.407 -14.687 4.678 1.00 91.00 190 GLY A CA 1
ATOM 1488 C C . GLY A 1 190 ? 1.005 -14.452 4.116 1.00 91.00 190 GLY A C 1
ATOM 1489 O O . GLY A 1 190 ? 0.745 -14.787 2.959 1.00 91.00 190 GLY A O 1
ATOM 1490 N N . TRP A 1 191 ? 0.082 -13.865 4.885 1.00 93.56 191 TRP A N 1
ATOM 1491 C CA . TRP A 1 191 ? -1.205 -13.448 4.336 1.00 93.56 191 TRP A CA 1
ATOM 1492 C C . TRP A 1 191 ? -0.995 -12.376 3.267 1.00 93.56 191 TRP A C 1
ATOM 1494 O O . TRP A 1 191 ? -0.492 -11.289 3.542 1.00 93.56 191 TRP A O 1
ATOM 1504 N N . ASN A 1 192 ? -1.429 -12.671 2.044 1.00 92.25 192 ASN A N 1
ATOM 1505 C CA . ASN A 1 192 ? -1.403 -11.719 0.947 1.00 92.25 192 ASN A CA 1
ATOM 1506 C C . ASN A 1 192 ? -2.806 -11.112 0.760 1.00 92.25 192 ASN A C 1
ATOM 1508 O O . ASN A 1 192 ? -3.717 -11.832 0.341 1.00 92.25 192 ASN A O 1
ATOM 1512 N N . PRO A 1 193 ? -3.003 -9.801 1.002 1.00 88.75 193 PRO A N 1
ATOM 1513 C CA . PRO A 1 193 ? -4.289 -9.123 0.801 1.00 88.75 193 PRO A CA 1
ATOM 1514 C C . PRO A 1 193 ? -4.686 -8.968 -0.681 1.00 88.75 193 PRO A C 1
ATOM 1516 O O . PRO A 1 193 ? -5.655 -8.279 -0.995 1.00 88.75 193 PRO A O 1
ATOM 1519 N N . GLY A 1 194 ? -3.955 -9.610 -1.597 1.00 90.38 194 GLY A N 1
ATOM 1520 C CA . GLY A 1 194 ? -4.210 -9.591 -3.033 1.00 90.38 194 GLY A CA 1
ATOM 1521 C C . GLY A 1 194 ? -3.443 -8.497 -3.767 1.00 90.38 194 GLY A C 1
ATOM 1522 O O . GLY A 1 194 ? -3.819 -8.159 -4.887 1.00 90.38 194 GLY A O 1
ATOM 1523 N N . PHE A 1 195 ? -2.374 -7.958 -3.172 1.00 91.44 195 PHE A N 1
ATOM 1524 C CA . PHE A 1 195 ? -1.584 -6.907 -3.801 1.00 91.44 195 PHE A CA 1
ATOM 1525 C C . PHE A 1 195 ? -0.930 -7.424 -5.085 1.00 91.44 195 PHE A C 1
ATOM 1527 O O . PHE A 1 195 ? -0.083 -8.322 -5.063 1.00 91.44 195 PHE A O 1
ATOM 1534 N N . ARG A 1 196 ? -1.304 -6.834 -6.223 1.00 90.44 196 ARG A N 1
ATOM 1535 C CA . ARG A 1 196 ? -0.690 -7.125 -7.522 1.00 90.44 196 ARG A CA 1
ATOM 1536 C C . ARG A 1 196 ? 0.303 -6.037 -7.910 1.00 90.44 196 ARG A C 1
ATOM 1538 O O . ARG A 1 196 ? -0.012 -4.856 -7.906 1.00 90.44 196 ARG A O 1
ATOM 1545 N N . ASN A 1 197 ? 1.508 -6.430 -8.301 1.00 91.06 197 ASN A N 1
ATOM 1546 C CA . ASN A 1 197 ? 2.473 -5.487 -8.855 1.00 91.06 197 ASN A CA 1
ATOM 1547 C C . ASN A 1 197 ? 2.105 -5.187 -10.325 1.00 91.06 197 ASN A C 1
ATOM 1549 O O . ASN A 1 197 ? 2.528 -5.909 -11.231 1.00 91.06 197 ASN A O 1
ATOM 1553 N N . CYS A 1 198 ? 1.283 -4.155 -10.553 1.00 91.75 198 CYS A N 1
ATOM 1554 C CA . CYS A 1 198 ? 0.795 -3.769 -11.884 1.00 91.75 198 CYS A CA 1
ATOM 1555 C C . CYS A 1 198 ? 1.940 -3.357 -12.814 1.00 91.75 198 CYS A C 1
ATOM 1557 O O . CYS A 1 198 ? 1.887 -3.639 -14.009 1.00 91.75 198 CYS A O 1
ATOM 1559 N N . TRP A 1 199 ? 3.001 -2.774 -12.253 1.00 91.12 199 TRP A N 1
ATOM 1560 C CA . TRP A 1 199 ? 4.225 -2.456 -12.979 1.00 91.12 199 TRP A CA 1
ATOM 1561 C C . TRP A 1 199 ? 4.861 -3.692 -13.612 1.00 91.12 199 TRP A C 1
ATOM 1563 O O . TRP A 1 199 ? 5.125 -3.721 -14.812 1.00 91.12 199 TRP A O 1
ATOM 1573 N N . ARG A 1 200 ? 5.060 -4.751 -12.817 1.00 89.81 200 ARG A N 1
ATOM 1574 C CA . ARG A 1 200 ? 5.634 -6.015 -13.298 1.00 89.81 200 ARG A CA 1
ATOM 1575 C C . ARG A 1 200 ? 4.759 -6.657 -14.374 1.00 89.81 200 ARG A C 1
ATOM 1577 O O . ARG A 1 200 ? 5.277 -7.196 -15.343 1.00 89.81 200 ARG A O 1
ATOM 1584 N N . VAL A 1 201 ? 3.436 -6.5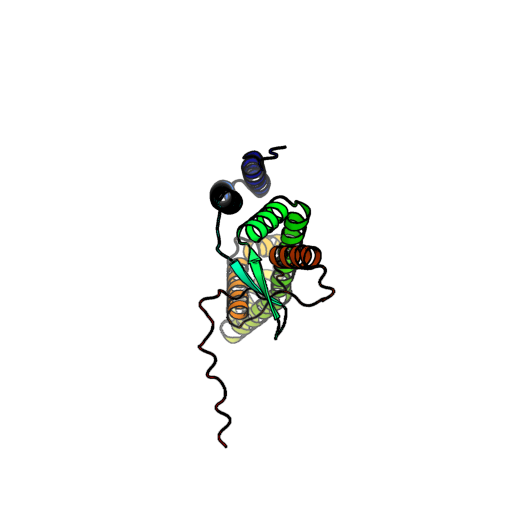72 -14.229 1.00 91.12 201 VAL A N 1
ATOM 1585 C CA . VAL A 1 201 ? 2.490 -7.072 -15.241 1.00 91.12 201 VAL A CA 1
ATOM 1586 C C . VAL A 1 201 ? 2.612 -6.287 -16.551 1.00 91.12 201 VAL A C 1
ATOM 1588 O O . VAL A 1 201 ? 2.654 -6.895 -17.619 1.00 91.12 201 VAL A O 1
ATOM 1591 N N . ALA A 1 202 ? 2.705 -4.956 -16.485 1.00 92.50 202 ALA A N 1
ATOM 1592 C CA . ALA A 1 202 ? 2.897 -4.109 -17.661 1.00 92.50 202 ALA A CA 1
ATOM 1593 C C . ALA A 1 202 ? 4.248 -4.377 -18.345 1.00 92.50 202 ALA A C 1
ATOM 1595 O O . ALA A 1 202 ? 4.297 -4.494 -19.570 1.00 92.50 202 ALA A O 1
ATOM 1596 N N . LEU A 1 203 ? 5.316 -4.551 -17.557 1.00 91.81 203 LEU A N 1
ATOM 1597 C CA . LEU A 1 203 ? 6.651 -4.908 -18.043 1.00 91.81 203 LEU A CA 1
ATOM 1598 C C . LEU A 1 203 ? 6.634 -6.233 -18.795 1.00 91.81 203 LEU A C 1
ATOM 1600 O O . LEU A 1 203 ? 7.063 -6.286 -19.946 1.00 91.81 203 LEU A O 1
ATOM 1604 N N . ASN A 1 204 ? 6.046 -7.262 -18.188 1.00 89.75 204 ASN A N 1
ATOM 1605 C CA . ASN A 1 204 ? 5.927 -8.573 -18.808 1.00 89.75 204 ASN A CA 1
ATOM 1606 C C . ASN A 1 204 ? 5.122 -8.510 -20.110 1.00 89.75 204 ASN A C 1
ATOM 1608 O O . ASN A 1 204 ? 5.560 -9.038 -21.124 1.00 89.75 204 ASN A O 1
ATOM 1612 N N . ARG A 1 205 ? 3.992 -7.796 -20.130 1.00 89.88 205 ARG A N 1
ATOM 1613 C CA . ARG A 1 205 ? 3.182 -7.652 -21.348 1.00 89.88 205 ARG A CA 1
ATOM 1614 C C . ARG A 1 205 ? 3.950 -6.959 -22.477 1.00 89.88 205 ARG A C 1
ATOM 1616 O O . ARG A 1 205 ? 3.841 -7.362 -23.630 1.00 89.88 205 ARG A O 1
ATOM 1623 N N . LYS A 1 206 ? 4.717 -5.908 -22.165 1.00 91.19 206 LYS A N 1
ATOM 1624 C CA . LYS A 1 206 ? 5.511 -5.195 -23.175 1.00 91.19 206 LYS A CA 1
ATOM 1625 C C . LYS A 1 206 ? 6.640 -6.068 -23.712 1.00 91.19 206 LYS A C 1
ATOM 1627 O O . LYS A 1 206 ? 6.796 -6.139 -24.925 1.00 91.19 206 LYS A O 1
ATOM 1632 N N . LEU A 1 207 ? 7.370 -6.771 -22.848 1.00 88.31 207 LEU A N 1
ATOM 1633 C CA . LEU A 1 207 ? 8.417 -7.698 -23.285 1.00 88.31 207 LEU A CA 1
ATOM 1634 C C . LEU A 1 207 ? 7.846 -8.842 -24.140 1.00 88.31 207 LEU A C 1
ATOM 1636 O O . LEU A 1 207 ? 8.414 -9.132 -25.186 1.00 88.31 207 LEU A O 1
ATOM 1640 N N . GLN A 1 208 ? 6.685 -9.410 -23.786 1.00 86.88 208 GLN A N 1
ATOM 1641 C CA . GLN A 1 208 ? 6.006 -10.432 -24.604 1.00 86.88 208 GLN A CA 1
ATOM 1642 C C . GLN A 1 208 ? 5.718 -9.911 -26.014 1.00 86.88 208 GLN A C 1
ATOM 1644 O O . GLN A 1 208 ? 6.021 -10.591 -26.988 1.00 86.88 208 GLN A O 1
ATOM 1649 N N . SER A 1 209 ? 5.205 -8.678 -26.125 1.00 88.56 209 SER A N 1
ATOM 1650 C CA . SER A 1 209 ? 4.928 -8.064 -27.430 1.00 88.56 209 SER A CA 1
ATOM 1651 C C . SER A 1 209 ? 6.180 -7.764 -28.260 1.00 88.56 209 SER A C 1
ATOM 1653 O O . SER A 1 209 ? 6.078 -7.679 -29.475 1.00 88.56 209 SER A O 1
ATOM 1655 N N . TYR A 1 210 ? 7.351 -7.597 -27.632 1.00 87.56 210 TYR A N 1
ATOM 1656 C CA . TYR A 1 210 ? 8.610 -7.368 -28.352 1.00 87.56 210 TYR A CA 1
ATOM 1657 C C . TYR A 1 210 ? 9.204 -8.651 -28.939 1.00 87.56 210 TYR A C 1
ATOM 1659 O O . TYR A 1 210 ? 9.830 -8.591 -29.991 1.00 87.56 210 TYR A O 1
ATOM 1667 N N . TYR A 1 211 ? 9.009 -9.788 -28.270 1.00 84.06 211 TYR A N 1
ATOM 1668 C CA . TYR A 1 211 ? 9.527 -11.094 -28.698 1.00 84.06 211 TYR A CA 1
ATOM 1669 C C . TYR A 1 211 ? 8.483 -11.953 -29.425 1.00 84.06 211 TYR A C 1
ATOM 1671 O O . TYR A 1 211 ? 8.741 -13.121 -29.694 1.00 84.06 211 TYR A O 1
ATOM 1679 N N . ASP A 1 212 ? 7.309 -11.381 -29.714 1.00 83.75 212 ASP A N 1
ATOM 1680 C CA . ASP A 1 212 ? 6.169 -12.050 -30.357 1.00 83.75 212 ASP A CA 1
ATOM 1681 C C . ASP A 1 212 ? 5.799 -13.389 -29.685 1.00 83.75 212 ASP A C 1
ATOM 1683 O O . ASP A 1 212 ? 5.431 -14.374 -30.323 1.00 83.75 212 ASP A O 1
ATOM 1687 N N . TYR A 1 213 ? 5.941 -13.441 -28.354 1.00 76.06 213 TYR A N 1
ATOM 1688 C CA . TYR A 1 213 ? 5.803 -14.674 -27.585 1.00 76.06 213 TYR A CA 1
ATOM 1689 C C . TYR A 1 213 ? 4.349 -14.856 -27.112 1.00 76.06 213 TYR A C 1
ATOM 1691 O O . TYR A 1 213 ? 3.866 -14.043 -26.315 1.00 76.06 213 TYR A O 1
ATOM 1699 N N . PRO A 1 214 ? 3.635 -15.921 -27.530 1.00 67.19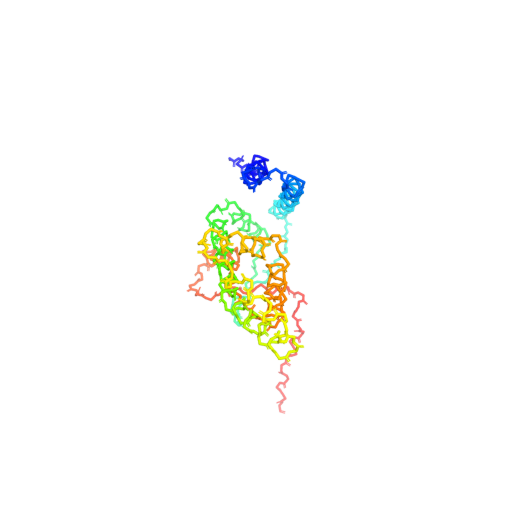 214 PRO A N 1
ATOM 1700 C CA . PRO A 1 214 ? 2.194 -16.066 -27.300 1.00 67.19 214 PRO A CA 1
ATOM 1701 C C . PRO A 1 214 ? 1.802 -16.549 -25.889 1.00 67.19 214 PRO A C 1
ATOM 1703 O O . PRO A 1 214 ? 0.653 -16.938 -25.671 1.00 67.19 214 PRO A O 1
ATOM 1706 N N . SER A 1 215 ? 2.709 -16.564 -24.906 1.00 63.34 215 SER A N 1
ATOM 1707 C CA . SER A 1 215 ? 2.405 -17.172 -23.604 1.00 63.34 215 SER A CA 1
ATOM 1708 C C . SER A 1 215 ? 1.662 -16.242 -22.639 1.00 63.34 215 SER A C 1
ATOM 1710 O O . SER A 1 215 ? 1.972 -15.065 -22.468 1.00 63.34 215 SER A O 1
ATOM 1712 N N . THR A 1 216 ? 0.692 -16.810 -21.920 1.00 66.62 216 THR A N 1
ATOM 1713 C CA . THR A 1 216 ? -0.015 -16.168 -20.799 1.00 66.62 216 THR A CA 1
ATOM 1714 C C . THR A 1 216 ? 0.806 -16.144 -19.504 1.00 66.62 216 THR A C 1
ATOM 1716 O O . THR A 1 216 ? 0.396 -15.517 -18.525 1.00 66.62 216 THR A O 1
ATOM 1719 N N . SER A 1 217 ? 1.962 -16.816 -19.469 1.00 68.25 217 SER A N 1
ATOM 1720 C CA . SER A 1 217 ? 2.783 -16.960 -18.265 1.00 68.25 217 SER A CA 1
ATOM 1721 C C . SER A 1 217 ? 3.687 -15.742 -18.025 1.00 68.25 217 SER A C 1
ATOM 1723 O O . SER A 1 217 ? 4.311 -15.258 -18.971 1.00 68.25 217 SER A O 1
ATOM 1725 N N . PRO A 1 218 ? 3.810 -15.249 -16.779 1.00 68.25 218 PRO A N 1
ATOM 1726 C CA . PRO A 1 218 ? 4.679 -14.119 -16.460 1.00 68.25 218 PRO A CA 1
ATOM 1727 C C . PRO A 1 218 ? 6.164 -14.488 -16.595 1.00 68.25 218 PRO A C 1
ATOM 1729 O O . PRO A 1 218 ? 6.574 -15.556 -16.151 1.00 68.25 218 PRO A O 1
ATOM 1732 N N . PHE A 1 219 ? 6.979 -13.571 -17.125 1.00 67.12 219 PHE A N 1
ATOM 1733 C CA . PHE A 1 219 ? 8.438 -13.687 -17.067 1.00 67.12 219 PHE A CA 1
ATOM 1734 C C . PHE A 1 219 ? 8.935 -13.693 -15.622 1.00 67.12 219 PHE A C 1
ATOM 1736 O O . PHE A 1 219 ? 8.446 -12.914 -14.788 1.00 67.12 219 PHE A O 1
ATOM 1743 N N . GLN A 1 220 ? 9.940 -14.526 -15.359 1.00 72.12 220 GLN A N 1
ATOM 1744 C CA . GLN A 1 220 ? 10.719 -14.482 -14.131 1.00 72.12 220 GLN A CA 1
ATOM 1745 C C . GLN A 1 220 ? 12.064 -13.814 -14.430 1.00 72.12 220 GLN A C 1
ATOM 1747 O O . GLN A 1 220 ? 12.802 -14.220 -15.325 1.00 72.12 220 GLN A O 1
ATOM 1752 N N . PHE A 1 221 ? 12.362 -12.743 -13.699 1.00 64.25 221 PHE A N 1
ATOM 1753 C CA . PHE A 1 221 ? 13.657 -12.077 -13.776 1.00 64.25 221 PHE A CA 1
ATOM 1754 C C . PHE A 1 221 ? 14.581 -12.764 -12.777 1.00 64.25 221 PHE A C 1
ATOM 1756 O O . PHE A 1 221 ? 14.388 -12.603 -11.572 1.00 64.25 221 PHE A O 1
ATOM 1763 N N . SER A 1 222 ? 15.545 -13.536 -13.272 1.00 64.31 222 SER A N 1
ATOM 1764 C CA . SER A 1 222 ? 16.651 -14.026 -12.453 1.00 64.31 222 SER A CA 1
ATOM 1765 C C . SER A 1 222 ? 17.838 -13.090 -12.642 1.00 64.31 222 SER A C 1
ATOM 1767 O O . SER A 1 222 ? 18.097 -12.625 -13.752 1.00 64.31 222 SER A O 1
ATOM 1769 N N . ARG A 1 223 ? 18.548 -12.760 -11.563 1.00 54.19 223 ARG A N 1
ATOM 1770 C CA . ARG A 1 223 ? 19.819 -12.045 -11.685 1.00 54.19 223 ARG A CA 1
ATOM 1771 C C . ARG A 1 223 ? 20.851 -13.088 -12.104 1.00 54.19 223 ARG A C 1
ATOM 1773 O O . ARG A 1 223 ? 20.941 -14.124 -11.455 1.00 54.19 223 ARG A O 1
ATOM 1780 N N . GLY A 1 224 ? 21.597 -12.836 -13.181 1.00 50.44 224 GLY A N 1
ATOM 1781 C CA . GLY A 1 224 ? 22.523 -13.817 -13.775 1.00 50.44 224 GLY A CA 1
ATOM 1782 C C . GLY A 1 224 ? 23.529 -14.446 -12.795 1.00 50.44 224 GLY A C 1
ATOM 1783 O O . GLY A 1 224 ? 24.004 -15.551 -13.044 1.00 50.44 224 GLY A O 1
ATOM 1784 N N . ASP A 1 225 ? 23.777 -13.798 -11.654 1.00 53.25 225 ASP A N 1
ATOM 1785 C CA . ASP A 1 225 ? 24.718 -14.246 -10.621 1.00 53.25 225 ASP A CA 1
ATOM 1786 C C . ASP A 1 225 ? 24.144 -15.294 -9.643 1.00 53.25 225 ASP A C 1
ATOM 1788 O O . ASP A 1 225 ? 24.910 -15.947 -8.941 1.00 53.25 225 ASP A O 1
ATOM 1792 N N . ASP A 1 226 ? 22.821 -15.505 -9.608 1.00 49.03 226 ASP A N 1
ATOM 1793 C CA . ASP A 1 226 ? 22.163 -16.408 -8.645 1.00 49.03 226 ASP A CA 1
ATOM 1794 C C . ASP A 1 226 ? 21.965 -17.834 -9.188 1.00 49.03 226 ASP A C 1
ATOM 1796 O O . ASP A 1 226 ? 21.188 -18.616 -8.638 1.00 49.03 226 ASP A O 1
ATOM 1800 N N . THR A 1 227 ? 22.647 -18.208 -10.275 1.00 45.38 227 THR A N 1
ATOM 1801 C CA . THR A 1 227 ? 22.601 -19.596 -10.750 1.00 45.38 227 THR A CA 1
ATOM 1802 C C . THR A 1 227 ? 23.515 -20.440 -9.849 1.00 45.38 227 THR A C 1
ATOM 1804 O O . THR A 1 227 ? 24.735 -20.307 -9.975 1.00 45.38 227 THR A O 1
ATOM 1807 N N . PRO A 1 228 ? 23.010 -21.324 -8.956 1.00 45.19 228 PRO A N 1
ATOM 1808 C CA . PRO A 1 228 ? 23.8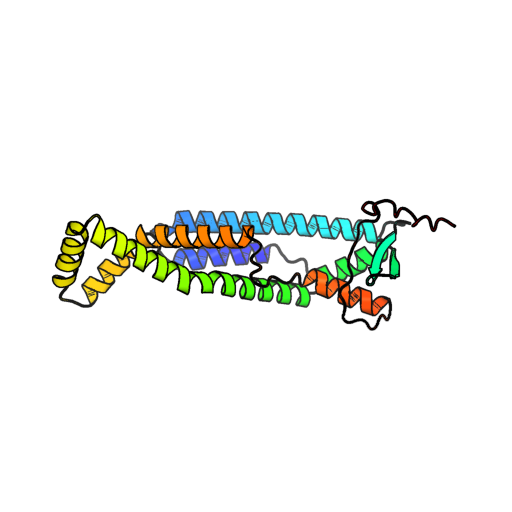62 -22.370 -8.407 1.00 45.19 228 PRO A CA 1
ATOM 1809 C C . PRO A 1 228 ? 24.436 -23.130 -9.600 1.00 45.19 228 PRO A C 1
ATOM 1811 O O . PRO A 1 228 ? 23.698 -23.423 -10.545 1.00 45.19 228 PRO A O 1
ATOM 1814 N N . ALA A 1 229 ? 25.747 -23.378 -9.593 1.00 45.59 229 ALA A N 1
ATOM 1815 C CA . ALA A 1 229 ? 26.394 -24.192 -10.609 1.00 45.59 229 ALA A CA 1
ATOM 1816 C C . ALA A 1 229 ? 25.539 -25.447 -10.807 1.00 45.59 229 ALA A C 1
ATOM 1818 O O . ALA A 1 229 ? 25.368 -26.236 -9.879 1.00 45.59 229 ALA A O 1
ATOM 1819 N N . ILE A 1 230 ? 24.917 -25.567 -11.980 1.00 45.94 230 ILE A N 1
ATOM 1820 C CA . ILE A 1 230 ? 24.168 -26.760 -12.343 1.00 45.94 230 ILE A CA 1
ATOM 1821 C C . ILE A 1 230 ? 25.239 -27.841 -12.440 1.00 45.94 230 ILE A C 1
ATOM 1823 O O . ILE A 1 230 ? 25.953 -27.919 -13.440 1.00 45.94 230 ILE A O 1
ATOM 1827 N N . GLU A 1 231 ? 25.411 -28.611 -11.365 1.00 41.28 231 GLU A N 1
ATOM 1828 C CA . GLU A 1 231 ? 26.119 -29.879 -11.417 1.00 41.28 231 GLU A CA 1
ATOM 1829 C C . GLU A 1 231 ? 25.436 -30.673 -12.524 1.00 41.28 231 GLU A C 1
ATOM 1831 O O . GLU A 1 231 ? 24.260 -31.033 -12.445 1.00 41.28 231 GLU A O 1
ATOM 1836 N N . THR A 1 232 ? 26.157 -30.843 -13.627 1.00 40.69 232 THR A N 1
ATOM 1837 C CA . THR A 1 232 ? 25.717 -31.703 -14.712 1.00 40.69 232 THR A CA 1
ATOM 1838 C C . THR A 1 232 ? 25.483 -33.079 -14.096 1.00 40.69 232 THR A C 1
ATOM 1840 O O . THR A 1 232 ? 26.394 -33.597 -13.444 1.00 40.69 232 THR A O 1
ATOM 1843 N N . PRO A 1 233 ? 24.287 -33.682 -14.234 1.00 42.56 233 PRO A N 1
ATOM 1844 C CA . PRO A 1 233 ? 24.066 -35.022 -13.726 1.00 42.56 233 PRO A CA 1
ATOM 1845 C C . PRO A 1 233 ? 25.062 -35.948 -14.423 1.00 42.56 233 PRO A C 1
ATOM 1847 O O . PRO A 1 233 ? 24.981 -36.189 -15.629 1.00 42.56 233 PRO A O 1
ATOM 1850 N N . SER A 1 234 ? 26.042 -36.425 -13.655 1.00 41.91 234 SER A N 1
ATOM 1851 C CA . SER A 1 234 ? 26.950 -37.489 -14.053 1.00 41.91 234 SER A CA 1
ATOM 1852 C C . SER A 1 234 ? 26.105 -38.736 -14.287 1.00 41.91 234 SER A C 1
ATOM 1854 O O . SER A 1 234 ? 25.813 -39.485 -13.355 1.00 41.91 234 SER A O 1
ATOM 1856 N N . TYR A 1 235 ? 25.704 -38.963 -15.536 1.00 40.88 235 TYR A N 1
ATOM 1857 C CA . TYR A 1 235 ? 25.259 -40.277 -15.972 1.00 40.88 235 TYR A CA 1
ATOM 1858 C C . TYR A 1 235 ? 26.472 -41.207 -15.919 1.00 40.88 235 TYR A C 1
ATOM 1860 O O . TYR A 1 235 ? 27.270 -41.286 -16.854 1.00 40.88 235 TYR A O 1
ATOM 1868 N N . GLY A 1 236 ? 26.631 -41.859 -14.766 1.00 49.41 236 GLY A N 1
ATOM 1869 C CA . GLY A 1 236 ? 27.519 -42.999 -14.609 1.00 49.41 236 GLY A CA 1
ATOM 1870 C C . GLY A 1 236 ? 27.094 -44.098 -15.580 1.00 49.41 236 GLY A C 1
ATOM 1871 O O . GLY A 1 236 ? 25.905 -44.398 -15.695 1.00 49.41 236 GLY A O 1
ATOM 1872 N N . ARG A 1 237 ? 28.078 -44.626 -16.310 1.00 42.53 237 ARG A N 1
ATOM 1873 C CA . ARG A 1 237 ? 27.954 -45.861 -17.090 1.00 42.53 237 ARG A CA 1
ATOM 1874 C C . ARG A 1 237 ? 27.821 -47.068 -16.176 1.00 42.53 237 ARG A C 1
ATOM 1876 O O . ARG A 1 237 ? 28.471 -47.050 -15.107 1.00 42.53 237 ARG A O 1
#

Foldseek 3Di:
DPPPPDCVVLVVVLVVLQVVQVVVDPVCNVVSVVVSVVSSVVVVVVSVVLVVLLVVLVVQLPDPDPDWFFWDDPPDDTDTHRSNNLSVLLNVLSPDVVLVVVLVVLVVQLVVLLVVLLVVQLVVVVVVVVVCCCVPPVVVVVVVVVVVVVCPDPVVVVVVCCQQVPCPHPSVVVSVVRSVVVSVVCVVVVDDSRRDNSSQVSSQVVVCVVVVPPDPDGIDGDGPVPDDPPPDPPPDD

Secondary structure (DSSP, 8-state):
------THHHHHHHHHHHHHHHHH-GGGHHHHHHHHHHHHHHHHHHHHHHHHHHHHHHHHHHS----EEEEEETTTEEEEEEHHHHHHHHHHHHT-HHHHHHHHHHHHHHHHHHHHHHHHHHHHHHHHHHHHHHHH-HHHHHHHHHHHHH--SHHHHHHHHHHHHSTTSHHHHHHHHHHHHHHHHHHHTT-------HHHHHHHHHHHHHTT----SPPEE--GGG-----------

Radius of gyration: 27.24 Å; chains: 1; bounding box: 62×69×70 Å

Sequence (237 aa):
MKEHYSPAWCLVTALFSVLVGGLLSFMLFPHTLFWAGMSVLVCGLLWHISERYQASLVARINAVSTHQVDVQLHDWERVCVPDTLMAAVQQRILLDPHTGLMQMLNLVQTGSVILRTALYVMPCALFWLFATLVVFQPQVVAEILSDISKITTSQGVIVAVKATGAWNGTLARFLFAIWSLWTILRLVAGWNPGFRNCWRVALNRKLQSYYDYPSTSPFQFSRGDDTPAIETPSYGR